Protein 8VD9 (pdb70)

Sequence (311 aa):
KAGILGVGRYIPEKVLTNHDLEKMVETSDEWIRTRTGIEERRIAADDVFSSHMAVAAAKNALEQAEVAAEDLDMILVATVTPDQSFPTVSCMIQEQLGAKKACAMDISAACAGFMYGVVTGKQFIESGTYKHVLVVGVEKLSSITDWEDRNTAVLFGDGAGAAVVGPVSDDRGILSFELGADGTGGQHLYLNEKRHTIMNGREVFKFAVRQMGESCVNVIEKAGLSKEDVDFLIPHQANIRIMEAARERLELPVEKMSKTVHKYGNTSAASIPISLVEELEAGKIKDGDVVVMVGFGGGLTWGAIAIRWGR

Foldseek 3Di:
DKAFLFKFKAFAPDKCFVVNLVVQEVDHQVVCCVWFVAGIAAAHDPPQFQLNGQLRGQVRRCVSNVHQLCQAAEEEEEEPGAPDPPPGSQVSSNVVRVNPNYDYDYDYPWLARQQVQQVVVVVCAVVVNGFKYKYKYWYNVVVLAPSHDPVPVSFEHGMMMMTIMGDDDPVFRWQFKDKDADLVCQVAWDQDPVSHIHHVVVVVLVVLLVVQQVRQVVRCVSSVHALVQAQAEQEQSGGVVSQVSNCVSSVHDPLRYQHDCHRHGGHRNRRRRVSVVVCVVVVSDDAQHWYKYKYFGHSTIIMMITTRDDD

Organism: Bacillus subtilis (strain 168) (NCBI:txid224308)

Structure (mmCIF, N/CA/C/O backbone):
data_8VD9
#
_entry.id   8VD9
#
_cell.length_a   61.030
_cell.length_b   61.030
_cell.length_c   156.410
_cell.angle_alpha   90.00
_cell.angle_beta   90.00
_cell.angle_gamma   90.00
#
_symmetry.space_group_name_H-M   'P 41 21 2'
#
loop_
_entity.id
_entity.type
_entity.pdbx_description
1 polymer 'Beta-ketoacyl-[acyl-carrier-protein] synthase III 1'
2 non-polymer '2-[N-CYCLOHEXYLAMINO]ETHANE SULFONIC ACID'
3 water water
#
loop_
_atom_site.group_PDB
_atom_site.id
_atom_site.type_symbol
_atom_site.label_atom_id
_atom_site.label_alt_id
_atom_site.label_comp_id
_atom_site.label_asym_id
_atom_site.label_entity_id
_atom_site.label_seq_id
_atom_site.pdbx_PDB_ins_code
_atom_site.Cartn_x
_atom_site.Cartn_y
_atom_site.Cartn_z
_atom_site.occupancy
_atom_site.B_iso_or_equiv
_atom_site.auth_seq_id
_atom_site.auth_comp_id
_atom_site.auth_asym_id
_atom_site.auth_atom_id
_atom_site.pdbx_PDB_model_num
ATOM 1 N N . LYS A 1 7 ? 38.307 44.163 69.242 1.00 37.96 4 LYS A N 1
ATOM 2 C CA . LYS A 1 7 ? 36.870 44.027 69.451 1.00 35.10 4 LYS A CA 1
ATOM 3 C C . LYS A 1 7 ? 36.284 42.846 68.685 1.00 33.76 4 LYS A C 1
ATOM 4 O O . LYS A 1 7 ? 36.635 42.595 67.531 1.00 33.35 4 LYS A O 1
ATOM 10 N N . ALA A 1 8 ? 35.378 42.126 69.338 1.00 32.21 5 ALA A N 1
ATOM 11 C CA . ALA A 1 8 ? 34.661 41.032 68.702 1.00 27.96 5 ALA A CA 1
ATOM 12 C C . ALA A 1 8 ? 33.429 41.569 67.986 1.00 26.70 5 ALA A C 1
ATOM 13 O O . ALA A 1 8 ? 32.704 42.412 68.520 1.00 27.18 5 ALA A O 1
ATOM 15 N N . GLY A 1 9 ? 33.209 41.086 66.767 1.00 25.36 6 GLY A N 1
ATOM 16 C CA . GLY A 1 9 ? 32.038 41.459 65.998 1.00 24.48 6 GLY A CA 1
ATOM 17 C C . GLY A 1 9 ? 31.473 40.262 65.267 1.00 26.86 6 GLY A C 1
ATOM 18 O O . GLY A 1 9 ? 31.959 39.143 65.445 1.00 25.93 6 GLY A O 1
ATOM 19 N N . ILE A 1 10 ? 30.452 40.472 64.445 1.00 24.03 7 ILE A N 1
ATOM 20 C CA . ILE A 1 10 ? 29.817 39.392 63.701 1.00 25.73 7 ILE A CA 1
ATOM 21 C C . ILE A 1 10 ? 30.346 39.414 62.276 1.00 25.74 7 ILE A C 1
ATOM 22 O O . ILE A 1 10 ? 30.237 40.428 61.574 1.00 27.17 7 ILE A O 1
ATOM 27 N N . LEU A 1 11 ? 30.924 38.292 61.856 1.00 24.80 8 LEU A N 1
ATOM 28 C CA . LEU A 1 11 ? 31.555 38.163 60.550 1.00 25.70 8 LEU A CA 1
ATOM 29 C C . LEU A 1 11 ? 30.586 37.689 59.478 1.00 28.26 8 LEU A C 1
ATOM 30 O O . LEU A 1 11 ? 30.779 37.994 58.295 1.00 26.62 8 LEU A O 1
ATOM 35 N N . GLY A 1 12 ? 29.565 36.938 59.866 1.00 25.72 9 GLY A N 1
ATOM 36 C CA . GLY A 1 12 ? 28.593 36.431 58.918 1.00 25.52 9 GLY A CA 1
ATOM 37 C C . GLY A 1 12 ? 27.504 35.694 59.667 1.00 28.79 9 GLY A C 1
ATOM 38 O O . GLY A 1 12 ? 27.705 35.215 60.788 1.00 22.86 9 GLY A O 1
ATOM 39 N N . VAL A 1 13 ? 26.334 35.624 59.029 1.00 28.48 10 VAL A N 1
ATOM 40 C CA . VAL A 1 13 ? 25.161 35.007 59.638 1.00 27.51 10 VAL A CA 1
ATOM 41 C C . VAL A 1 13 ? 24.468 34.120 58.614 1.00 28.00 10 VAL A C 1
ATOM 42 O O . VAL A 1 13 ? 24.522 34.367 57.405 1.00 29.22 10 VAL A O 1
ATOM 46 N N . GLY A 1 14 ? 23.804 33.079 59.116 1.00 25.23 11 GLY A N 1
ATOM 47 C CA . GLY A 1 14 ? 23.021 32.190 58.282 1.00 25.17 11 GLY A CA 1
ATOM 48 C C . GLY A 1 14 ? 21.878 31.613 59.088 1.00 28.74 11 GLY A C 1
ATOM 49 O O . GLY A 1 14 ? 21.800 31.785 60.307 1.00 24.14 11 GLY A O 1
ATOM 50 N N . ARG A 1 15 ? 20.977 30.925 58.392 1.00 25.11 12 ARG A N 1
ATOM 51 C CA . ARG A 1 15 ? 19.827 30.339 59.061 1.00 25.75 12 ARG A CA 1
ATOM 52 C C . ARG A 1 15 ? 19.380 29.095 58.314 1.00 29.54 12 ARG A C 1
ATOM 53 O O . ARG A 1 15 ? 19.771 28.851 57.170 1.00 25.92 12 ARG A O 1
ATOM 61 N N . TYR A 1 16 ? 18.550 28.301 58.987 1.00 25.18 13 TYR A N 1
ATOM 62 C CA . TYR A 1 16 ? 17.793 27.237 58.344 1.00 29.59 13 TYR A CA 1
ATOM 63 C C . TYR A 1 16 ? 16.333 27.412 58.727 1.00 31.32 13 TYR A C 1
ATOM 64 O O . TYR A 1 16 ? 15.996 27.417 59.914 1.00 27.18 13 TYR A O 1
ATOM 73 N N . ILE A 1 17 ? 15.476 27.555 57.729 1.00 28.77 14 ILE A N 1
ATOM 74 C CA . ILE A 1 17 ? 14.034 27.678 57.920 1.00 34.49 14 ILE A CA 1
ATOM 75 C C . ILE A 1 17 ? 13.388 26.413 57.390 1.00 36.79 14 ILE A C 1
ATOM 76 O O . ILE A 1 17 ? 13.542 26.098 56.199 1.00 36.18 14 ILE A O 1
ATOM 81 N N . PRO A 1 18 ? 12.678 25.637 58.213 1.00 35.98 15 PRO A N 1
ATOM 82 C CA . PRO A 1 18 ? 11.993 24.449 57.697 1.00 38.23 15 PRO A CA 1
ATOM 83 C C . PRO A 1 18 ? 10.982 24.828 56.624 1.00 41.22 15 PRO A C 1
ATOM 84 O O . PRO A 1 18 ? 10.404 25.917 56.638 1.00 40.73 15 PRO A O 1
ATOM 88 N N . GLU A 1 19 ? 10.781 23.913 55.675 1.00 45.12 16 GLU A N 1
ATOM 89 C CA . GLU A 1 19 ? 9.961 24.224 54.509 1.00 44.34 16 GLU A CA 1
ATOM 90 C C . GLU A 1 19 ? 8.470 24.121 54.805 1.00 41.83 16 GLU A C 1
ATOM 91 O O . GLU A 1 19 ? 7.675 24.855 54.207 1.00 45.03 16 GLU A O 1
ATOM 97 N N . LYS A 1 20 ? 8.109 23.204 55.709 1.00 40.85 17 LYS A N 1
ATOM 98 C CA . LYS A 1 20 ? 6.673 22.970 56.020 1.00 41.46 17 LYS A CA 1
ATOM 99 C C . LYS A 1 20 ? 6.073 24.206 56.687 1.00 42.68 17 LYS A C 1
ATOM 100 O O . LYS A 1 20 ? 6.601 24.630 57.732 1.00 41.56 17 LYS A O 1
ATOM 106 N N . VAL A 1 21 ? 5.013 24.754 56.095 1.00 40.75 18 VAL A N 1
ATOM 107 C CA . VAL A 1 21 ? 4.323 25.895 56.683 1.00 39.15 18 VAL A CA 1
ATOM 108 C C . VAL A 1 21 ? 3.101 25.395 57.441 1.00 44.65 18 VAL A C 1
ATOM 109 O O . VAL A 1 21 ? 2.305 24.611 56.911 1.00 43.43 18 VAL A O 1
ATOM 113 N N . LEU A 1 22 ? 2.953 25.847 58.682 1.00 39.53 19 LEU A N 1
ATOM 114 C CA . LEU A 1 22 ? 1.778 25.564 59.500 1.00 39.36 19 LEU A CA 1
ATOM 115 C C . LEU A 1 22 ? 1.004 26.868 59.651 1.00 40.19 19 LEU A C 1
ATOM 116 O O . LEU A 1 22 ? 1.428 27.766 60.385 1.00 35.13 19 LEU A O 1
ATOM 121 N N . THR A 1 23 ? -0.119 26.979 58.950 1.00 40.92 20 THR A N 1
ATOM 122 C CA . THR A 1 23 ? -0.912 28.197 58.989 1.00 38.26 20 THR A CA 1
ATOM 123 C C . THR A 1 23 ? -1.871 28.179 60.176 1.00 40.19 20 THR A C 1
ATOM 124 O O . THR A 1 23 ? -2.106 27.147 60.807 1.00 42.78 20 THR A O 1
ATOM 128 N N . ASN A 1 24 ? -2.431 29.355 60.480 1.00 37.75 21 ASN A N 1
ATOM 129 C CA . ASN A 1 24 ? -3.452 29.436 61.520 1.00 39.56 21 ASN A CA 1
ATOM 130 C C . ASN A 1 24 ? -4.677 28.607 61.165 1.00 47.69 21 ASN A C 1
ATOM 131 O O . ASN A 1 24 ? -5.388 28.135 62.060 1.00 48.11 21 ASN A O 1
ATOM 136 N N . HIS A 1 25 ? -4.942 28.419 59.872 1.00 47.16 22 HIS A N 1
ATOM 137 C CA . HIS A 1 25 ? -6.080 27.607 59.463 1.00 49.92 22 HIS A CA 1
ATOM 138 C C . HIS A 1 25 ? -5.772 26.120 59.560 1.00 50.70 22 HIS A C 1
ATOM 139 O O . HIS A 1 25 ? -6.692 25.313 59.728 1.00 53.02 22 HIS A O 1
ATOM 146 N N . ASP A 1 26 ? -4.494 25.741 59.459 1.00 44.51 23 ASP A N 1
ATOM 147 C CA . ASP A 1 26 ? -4.103 24.385 59.832 1.00 48.92 23 ASP A CA 1
ATOM 148 C C . ASP A 1 26 ? -4.289 24.167 61.329 1.00 50.35 23 ASP A C 1
ATOM 149 O O . ASP A 1 26 ? -4.716 23.089 61.761 1.00 53.94 23 ASP A O 1
ATOM 154 N N . LEU A 1 27 ? -3.973 25.186 62.135 1.00 49.09 24 LEU A N 1
ATOM 155 C CA . LEU A 1 27 ? -4.184 25.110 63.578 1.00 48.62 24 LEU A CA 1
ATOM 156 C C . LEU A 1 27 ? -5.663 25.019 63.932 1.00 49.71 24 LEU A C 1
ATOM 157 O O . LEU A 1 27 ? -6.016 24.430 64.961 1.00 44.48 24 LEU A O 1
ATOM 162 N N . GLU A 1 28 ? -6.538 25.603 63.108 1.00 52.32 25 GLU A N 1
ATOM 163 C CA . GLU A 1 28 ? -7.961 25.629 63.431 1.00 51.30 25 GLU A CA 1
ATOM 164 C C . GLU A 1 28 ? -8.566 24.230 63.428 1.00 50.22 25 GLU A C 1
ATOM 165 O O . GLU A 1 28 ? -9.550 23.981 64.134 1.00 48.25 25 GLU A O 1
ATOM 171 N N . LYS A 1 29 ? -7.999 23.311 62.645 1.00 51.40 26 LYS A N 1
ATOM 172 C CA . LYS A 1 29 ? -8.421 21.916 62.713 1.00 52.91 26 LYS A CA 1
ATOM 173 C C . LYS A 1 29 ? -7.973 21.264 64.014 1.00 56.77 26 LYS A C 1
ATOM 174 O O . LYS A 1 29 ? -8.687 20.424 64.574 1.00 58.32 26 LYS A O 1
ATOM 180 N N . MET A 1 30 ? -6.797 21.645 64.514 1.00 53.65 27 MET A N 1
ATOM 181 C CA . MET A 1 30 ? -6.148 20.854 65.553 1.00 48.67 27 MET A CA 1
ATOM 182 C C . MET A 1 30 ? -6.642 21.219 66.948 1.00 47.89 27 MET A C 1
ATOM 183 O O . MET A 1 30 ? -6.793 20.339 67.802 1.00 48.43 27 MET A O 1
ATOM 188 N N . VAL A 1 31 ? -6.891 22.503 67.207 1.00 44.14 28 VAL A N 1
ATOM 189 C CA . VAL A 1 31 ? -7.280 22.979 68.529 1.00 44.83 28 VAL A CA 1
ATOM 190 C C . VAL A 1 31 ? -8.422 23.977 68.384 1.00 47.64 28 VAL A C 1
ATOM 191 O O . VAL A 1 31 ? -8.773 24.403 67.282 1.00 49.83 28 VAL A O 1
ATOM 195 N N . GLU A 1 32 ? -9.002 24.351 69.525 1.00 43.13 29 GLU A N 1
ATOM 196 C CA . GLU A 1 32 ? -10.147 25.262 69.556 1.00 47.89 29 GLU A CA 1
ATOM 197 C C . GLU A 1 32 ? -9.624 26.701 69.562 1.00 44.71 29 GLU A C 1
ATOM 198 O O . GLU A 1 32 ? -9.603 27.408 70.571 1.00 44.14 29 GLU A O 1
ATOM 204 N N . THR A 1 33 ? -9.166 27.122 68.389 1.00 45.39 30 THR A N 1
ATOM 205 C CA . THR A 1 33 ? -8.596 28.445 68.197 1.00 44.81 30 THR A CA 1
ATOM 206 C C . THR A 1 33 ? -9.143 29.041 66.908 1.00 47.50 30 THR A C 1
ATOM 207 O O . THR A 1 33 ? -9.842 28.378 66.136 1.00 41.88 30 THR A O 1
ATOM 211 N N . SER A 1 34 ? -8.820 30.311 66.681 1.00 46.36 31 SER A N 1
ATOM 212 C CA . SER A 1 34 ? -9.271 31.017 65.493 1.00 47.37 31 SER A CA 1
ATOM 213 C C . SER A 1 34 ? -8.139 31.870 64.942 1.00 46.39 31 SER A C 1
ATOM 214 O O . SER A 1 34 ? -7.339 32.424 65.702 1.00 45.14 31 SER A O 1
ATOM 217 N N . ASP A 1 35 ? -8.076 31.951 63.609 1.00 46.94 32 ASP A N 1
ATOM 218 C CA . ASP A 1 35 ? -7.128 32.839 62.943 1.00 45.42 32 ASP A CA 1
ATOM 219 C C . ASP A 1 35 ? -7.184 34.250 63.511 1.00 44.73 32 ASP A C 1
ATOM 220 O O . ASP A 1 35 ? -6.148 34.902 63.684 1.00 45.81 32 ASP A O 1
ATOM 225 N N . GLU A 1 36 ? -8.388 34.736 63.815 1.00 50.21 33 GLU A N 1
ATOM 226 C CA . GLU A 1 36 ? -8.542 36.086 64.347 1.00 47.06 33 GLU A CA 1
ATOM 227 C C . GLU A 1 36 ? -7.867 36.226 65.706 1.00 46.64 33 GLU A C 1
ATOM 228 O O . GLU A 1 36 ? -7.147 37.200 65.958 1.00 44.05 33 GLU A O 1
ATOM 234 N N . TRP A 1 37 ? -8.092 35.258 66.595 1.00 42.90 34 TRP A N 1
ATOM 235 C CA . TRP A 1 37 ? -7.565 35.348 67.954 1.00 46.03 34 TRP A CA 1
ATOM 236 C C . TRP A 1 37 ? -6.042 35.306 67.957 1.00 37.15 34 TRP A C 1
ATOM 237 O O . TRP A 1 37 ? -5.389 36.097 68.647 1.00 39.58 34 TRP A O 1
ATOM 248 N N . ILE A 1 38 ? -5.459 34.384 67.186 1.00 36.63 35 ILE A N 1
ATOM 249 C CA . ILE A 1 38 ? -4.004 34.258 67.140 1.00 37.81 35 ILE A CA 1
ATOM 250 C C . ILE A 1 38 ? -3.375 35.548 66.630 1.00 40.30 35 ILE A C 1
ATOM 251 O O . ILE A 1 38 ? -2.461 36.101 67.254 1.00 37.55 35 ILE A O 1
ATOM 256 N N . ARG A 1 39 ? -3.860 36.049 65.491 1.00 37.95 36 ARG A N 1
ATOM 257 C CA . ARG A 1 39 ? -3.280 37.257 64.910 1.00 38.47 36 ARG A CA 1
ATOM 258 C C . ARG A 1 39 ? -3.430 38.453 65.841 1.00 37.88 36 ARG A C 1
ATOM 259 O O . ARG A 1 39 ? -2.493 39.243 66.004 1.00 40.43 36 ARG A O 1
ATOM 267 N N . THR A 1 40 ? -4.594 38.594 66.476 1.00 39.02 37 THR A N 1
ATOM 268 C CA . THR A 1 40 ? -4.844 39.774 67.298 1.00 38.91 37 THR A CA 1
ATOM 269 C C . THR A 1 40 ? -3.964 39.785 68.546 1.00 40.33 37 THR A C 1
ATOM 270 O O . THR A 1 40 ? -3.483 40.846 68.964 1.00 39.36 37 THR A O 1
ATOM 274 N N . ARG A 1 41 ? -3.718 38.620 69.142 1.00 41.54 38 ARG A N 1
ATOM 275 C CA . ARG A 1 41 ? -2.999 38.565 70.411 1.00 41.99 38 ARG A CA 1
ATOM 276 C C . ARG A 1 41 ? -1.505 38.308 70.271 1.00 37.43 38 ARG A C 1
ATOM 277 O O . ARG A 1 41 ? -0.740 38.714 71.149 1.00 42.25 38 ARG A O 1
ATOM 285 N N . THR A 1 42 ? -1.065 37.631 69.210 1.00 35.65 39 THR A N 1
ATOM 286 C CA . THR A 1 42 ? 0.351 37.351 69.024 1.00 37.22 39 THR A CA 1
ATOM 287 C C . THR A 1 42 ? 0.934 37.911 67.737 1.00 36.06 39 THR A C 1
ATOM 288 O O . THR A 1 42 ? 2.154 38.094 67.667 1.00 35.23 39 THR A O 1
ATOM 292 N N . GLY A 1 43 ? 0.114 38.186 66.729 1.00 35.46 40 GLY A N 1
ATOM 293 C CA . GLY A 1 43 ? 0.622 38.617 65.448 1.00 33.70 40 GLY A CA 1
ATOM 294 C C . GLY A 1 43 ? 1.116 37.503 64.556 1.00 33.14 40 GLY A C 1
ATOM 295 O O . GLY A 1 43 ? 1.573 37.784 63.441 1.00 33.72 40 GLY A O 1
ATOM 296 N N . ILE A 1 44 ? 1.032 36.251 64.999 1.00 30.77 41 ILE A N 1
ATOM 297 C CA . ILE A 1 44 ? 1.497 35.126 64.197 1.00 30.01 41 ILE A CA 1
ATOM 298 C C . ILE A 1 44 ? 0.452 34.789 63.145 1.00 32.89 41 ILE A C 1
ATOM 299 O O . ILE A 1 44 ? -0.746 34.707 63.443 1.00 36.94 41 ILE A O 1
ATOM 304 N N . GLU A 1 45 ? 0.905 34.606 61.909 1.00 30.86 42 GLU A N 1
ATOM 305 C CA . GLU A 1 45 ? 0.082 34.098 60.820 1.00 35.23 42 GLU A CA 1
ATOM 306 C C . GLU A 1 45 ? 0.494 32.705 60.381 1.00 35.74 42 GLU A C 1
ATOM 307 O O . GLU A 1 45 ? -0.368 31.858 60.129 1.00 36.51 42 GLU A O 1
ATOM 313 N N . GLU A 1 46 ? 1.799 32.456 60.279 1.00 33.27 43 GLU A N 1
ATOM 314 C CA . GLU A 1 46 ? 2.334 31.139 59.973 1.00 33.98 43 GLU A CA 1
ATOM 315 C C . GLU A 1 46 ? 3.545 30.874 60.855 1.00 34.08 43 GLU A C 1
ATOM 316 O O . GLU A 1 46 ? 4.114 31.784 61.461 1.00 32.10 43 GLU A O 1
ATOM 322 N N . ARG A 1 47 ? 3.934 29.604 60.908 1.00 33.26 44 ARG A N 1
ATOM 323 C CA . ARG A 1 47 ? 5.188 29.200 61.520 1.00 32.14 44 ARG A CA 1
ATOM 324 C C . ARG A 1 47 ? 5.657 27.949 60.796 1.00 33.99 44 ARG A C 1
ATOM 325 O O . ARG A 1 47 ? 4.868 27.249 60.158 1.00 35.16 44 ARG A O 1
ATOM 333 N N . ARG A 1 48 ? 6.954 27.687 60.878 1.00 30.49 45 ARG A N 1
ATOM 334 C CA . ARG A 1 48 ? 7.552 26.550 60.198 1.00 33.67 45 ARG A CA 1
ATOM 335 C C . ARG A 1 48 ? 7.743 25.389 61.167 1.00 36.79 45 ARG A C 1
ATOM 336 O O . ARG A 1 48 ? 8.025 25.583 62.353 1.00 29.98 45 ARG A O 1
ATOM 344 N N . ILE A 1 49 ? 7.591 24.174 60.643 1.00 35.63 46 ILE A N 1
ATOM 345 C CA . ILE A 1 49 ? 7.697 22.952 61.431 1.00 31.84 46 ILE A CA 1
ATOM 346 C C . ILE A 1 49 ? 8.677 22.013 60.745 1.00 35.36 46 ILE A C 1
ATOM 347 O O . ILE A 1 49 ? 8.498 21.669 59.571 1.00 38.81 46 ILE A O 1
ATOM 352 N N . ALA A 1 50 ? 9.705 21.595 61.478 1.00 32.21 47 ALA A N 1
ATOM 353 C CA . ALA A 1 50 ? 10.686 20.666 60.939 1.00 33.32 47 ALA A CA 1
ATOM 354 C C . ALA A 1 50 ? 10.066 19.289 60.726 1.00 34.05 47 ALA A C 1
ATOM 355 O O . ALA A 1 50 ? 9.158 18.872 61.450 1.00 32.83 47 ALA A O 1
ATOM 357 N N . ALA A 1 51 ? 10.575 18.580 59.721 1.00 35.01 48 ALA A N 1
ATOM 358 C CA . ALA A 1 51 ? 10.099 17.237 59.435 1.00 41.86 48 ALA A CA 1
ATOM 359 C C . ALA A 1 51 ? 10.420 16.300 60.599 1.00 41.44 48 ALA A C 1
ATOM 360 O O . ALA A 1 51 ? 11.201 16.618 61.499 1.00 37.20 48 ALA A O 1
ATOM 362 N N . ASP A 1 52 ? 9.803 15.117 60.568 1.00 44.87 49 ASP A N 1
ATOM 363 C CA . ASP A 1 52 ? 9.984 14.160 61.654 1.00 44.24 49 ASP A CA 1
ATOM 364 C C . ASP A 1 52 ? 11.388 13.570 61.684 1.00 38.41 49 ASP A C 1
ATOM 365 O O . ASP A 1 52 ? 11.794 13.025 62.715 1.00 42.64 49 ASP A O 1
ATOM 370 N N . ASP A 1 53 ? 12.137 13.664 60.585 1.00 39.05 50 ASP A N 1
ATOM 371 C CA . ASP A 1 53 ? 13.517 13.199 60.537 1.00 38.36 50 ASP A CA 1
ATOM 372 C C . ASP A 1 53 ? 14.516 14.347 60.575 1.00 37.96 50 ASP A C 1
ATOM 373 O O . ASP A 1 53 ? 15.717 14.119 60.399 1.00 36.50 50 ASP A O 1
ATOM 378 N N . VAL A 1 54 ? 14.051 15.573 60.800 1.00 39.00 51 VAL A N 1
ATOM 379 C CA . VAL A 1 54 ? 14.911 16.747 60.892 1.00 34.34 51 VAL A CA 1
ATOM 380 C C . VAL A 1 54 ? 14.950 17.183 62.351 1.00 33.20 51 VAL A C 1
ATOM 381 O O . VAL A 1 54 ? 13.913 17.529 62.931 1.00 31.85 51 VAL A O 1
ATOM 385 N N . PHE A 1 55 ? 16.137 17.162 62.942 1.00 31.19 52 PHE A N 1
ATOM 386 C CA . PHE A 1 55 ? 16.332 17.505 64.341 1.00 31.59 52 PHE A CA 1
ATOM 387 C C . PHE A 1 55 ? 17.155 18.784 64.449 1.00 28.97 52 PHE A C 1
ATOM 388 O O . PHE A 1 55 ? 17.538 19.396 63.449 1.00 25.19 52 PHE A O 1
ATOM 396 N N . SER A 1 56 ? 17.425 19.188 65.692 1.00 29.43 53 SER A N 1
ATOM 397 C CA . SER A 1 56 ? 18.155 20.431 65.917 1.00 27.22 53 SER A CA 1
ATOM 398 C C . SER A 1 56 ? 19.526 20.396 65.251 1.00 23.59 53 SER A C 1
ATOM 399 O O . SER A 1 56 ? 20.001 21.416 64.738 1.00 25.16 53 SER A O 1
ATOM 402 N N . SER A 1 57 ? 20.168 19.224 65.235 1.00 25.26 54 SER A N 1
ATOM 403 C CA . SER A 1 57 ? 21.487 19.109 64.618 1.00 25.20 54 SER A CA 1
ATOM 404 C C . SER A 1 57 ? 21.426 19.374 63.118 1.00 25.89 54 SER A C 1
ATOM 405 O O . SER A 1 57 ? 22.296 20.060 62.566 1.00 27.99 54 SER A O 1
ATOM 408 N N . HIS A 1 58 ? 20.418 18.822 62.436 1.00 27.63 55 HIS A N 1
ATOM 409 C CA . HIS A 1 58 ? 20.274 19.056 61.001 1.00 29.80 55 HIS A CA 1
ATOM 410 C C . HIS A 1 58 ? 20.069 20.534 60.707 1.00 27.44 55 HIS A C 1
ATOM 411 O O . HIS A 1 58 ? 20.672 21.089 59.781 1.00 28.83 55 HIS A O 1
ATOM 418 N N . MET A 1 59 ? 19.205 21.189 61.480 1.00 26.30 56 MET A N 1
ATOM 419 C CA . MET A 1 59 ? 18.964 22.605 61.241 1.00 25.32 56 MET A CA 1
ATOM 420 C C . MET A 1 59 ? 20.201 23.429 61.575 1.00 26.16 56 MET A C 1
ATOM 421 O O . MET A 1 59 ? 20.504 24.413 60.889 1.00 23.56 56 MET A O 1
ATOM 426 N N . ALA A 1 60 ? 20.944 23.019 62.608 1.00 26.36 57 ALA A N 1
ATOM 427 C CA . ALA A 1 60 ? 22.101 23.791 63.046 1.00 24.89 57 ALA A CA 1
ATOM 428 C C . ALA A 1 60 ? 23.245 23.709 62.042 1.00 25.87 57 ALA A C 1
ATOM 429 O O . ALA A 1 60 ? 23.905 24.720 61.774 1.00 25.08 57 ALA A O 1
ATOM 431 N N . VAL A 1 61 ? 23.505 22.522 61.481 1.00 25.97 58 VAL A N 1
ATOM 432 C CA . VAL A 1 61 ? 24.551 22.429 60.465 1.00 26.19 58 VAL A CA 1
ATOM 433 C C . VAL A 1 61 ? 24.216 23.323 59.277 1.00 24.14 58 VAL A C 1
ATOM 434 O O . VAL A 1 61 ? 25.095 23.997 58.730 1.00 27.15 58 VAL A O 1
ATOM 438 N N . ALA A 1 62 ? 22.943 23.354 58.867 1.00 27.48 59 ALA A N 1
ATOM 439 C CA . ALA A 1 62 ? 22.549 24.148 57.706 1.00 28.90 59 ALA A CA 1
ATOM 440 C C . ALA A 1 62 ? 22.755 25.636 57.963 1.00 30.43 59 ALA A C 1
ATOM 441 O O . ALA A 1 62 ? 23.345 26.348 57.138 1.00 25.83 59 ALA A O 1
ATOM 443 N N . ALA A 1 63 ? 22.269 26.125 59.107 1.00 26.48 60 ALA A N 1
ATOM 444 C CA . ALA A 1 63 ? 22.513 27.514 59.479 1.00 27.51 60 ALA A CA 1
ATOM 445 C C . ALA A 1 63 ? 24.005 27.803 59.595 1.00 25.67 60 ALA A C 1
ATOM 446 O O . ALA A 1 63 ? 24.476 28.856 59.149 1.00 25.23 60 ALA A O 1
ATOM 448 N N . ALA A 1 64 ? 24.766 26.876 60.184 1.00 25.77 61 ALA A N 1
ATOM 449 C CA . ALA A 1 64 ? 26.196 27.101 60.374 1.00 27.33 61 ALA A CA 1
ATOM 450 C C . ALA A 1 64 ? 26.923 27.197 59.038 1.00 27.69 61 ALA A C 1
ATOM 451 O O . ALA A 1 64 ? 27.775 28.071 58.844 1.00 25.99 61 ALA A O 1
ATOM 453 N N . LYS A 1 65 ? 26.599 26.300 58.102 1.00 28.36 62 LYS A N 1
ATOM 454 C CA . LYS A 1 65 ? 27.233 26.335 56.787 1.00 28.79 62 LYS A CA 1
ATOM 455 C C . LYS A 1 65 ? 26.986 27.669 56.094 1.00 28.91 62 LYS A C 1
ATOM 456 O O . LYS A 1 65 ? 27.902 28.254 55.504 1.00 29.87 62 LYS A O 1
ATOM 462 N N . ASN A 1 66 ? 25.750 28.170 56.164 1.00 25.47 63 ASN A N 1
ATOM 463 C CA . ASN A 1 66 ? 25.434 29.443 55.522 1.00 27.26 63 ASN A CA 1
ATOM 464 C C . ASN A 1 66 ? 26.177 30.593 56.189 1.00 29.11 63 ASN A C 1
ATOM 465 O O . ASN A 1 66 ? 26.652 31.513 55.511 1.00 29.40 63 ASN A O 1
ATOM 470 N N . ALA A 1 67 ? 26.290 30.560 57.520 1.00 26.23 64 ALA A N 1
ATOM 471 C CA . ALA A 1 67 ? 27.007 31.616 58.225 1.00 25.22 64 ALA A CA 1
ATOM 472 C C . ALA A 1 67 ? 28.495 31.583 57.901 1.00 25.99 64 ALA A C 1
ATOM 473 O O . ALA A 1 67 ? 29.114 32.633 57.695 1.00 26.80 64 ALA A O 1
ATOM 475 N N . LEU A 1 68 ? 29.085 30.386 57.857 1.00 26.08 65 LEU A N 1
ATOM 476 C CA . LEU A 1 68 ? 30.499 30.269 57.514 1.00 25.86 65 LEU A CA 1
ATOM 477 C C . LEU A 1 68 ? 30.764 30.757 56.095 1.00 28.46 65 LEU A C 1
ATOM 478 O O . LEU A 1 68 ? 31.760 31.446 55.842 1.00 27.38 65 LEU A O 1
ATOM 483 N N . GLU A 1 69 ? 29.879 30.411 55.158 1.00 29.59 66 GLU A N 1
ATOM 484 C CA . GLU A 1 69 ? 30.035 30.871 53.782 1.00 32.55 66 GLU A CA 1
ATOM 485 C C . GLU A 1 69 ? 29.937 32.388 53.694 1.00 32.93 66 GLU A C 1
ATOM 486 O O . GLU A 1 69 ? 30.741 33.030 53.010 1.00 33.34 66 GLU A O 1
ATOM 492 N N . GLN A 1 70 ? 28.960 32.980 54.385 1.00 31.22 67 GLN A N 1
ATOM 493 C CA . GLN A 1 70 ? 28.831 34.434 54.371 1.00 33.42 67 GLN A CA 1
ATOM 494 C C . GLN A 1 70 ? 30.017 35.111 55.046 1.00 34.03 67 GLN A C 1
ATOM 495 O O . GLN A 1 70 ? 30.393 36.227 54.666 1.00 32.51 67 GLN A O 1
ATOM 501 N N . ALA A 1 71 ? 30.623 34.457 56.036 1.00 28.40 68 ALA A N 1
ATOM 502 C CA . ALA A 1 71 ? 31.744 35.043 56.758 1.00 27.15 68 ALA A CA 1
ATOM 503 C C . ALA A 1 71 ? 33.082 34.841 56.056 1.00 26.79 68 ALA A C 1
ATOM 504 O O . ALA A 1 71 ? 34.069 35.466 56.460 1.00 27.80 68 ALA A O 1
ATOM 506 N N . GLU A 1 72 ? 33.133 34.012 55.014 1.00 28.64 69 GLU A N 1
ATOM 507 C CA . GLU A 1 72 ? 34.391 33.572 54.413 1.00 30.11 69 GLU A CA 1
ATOM 508 C C . GLU A 1 72 ? 35.306 32.965 55.474 1.00 34.82 69 GLU A C 1
ATOM 509 O O . GLU A 1 72 ? 36.499 33.266 55.557 1.00 33.51 69 GLU A O 1
ATOM 515 N N . VAL A 1 73 ? 34.725 32.103 56.303 1.00 28.91 70 VAL A N 1
ATOM 516 C CA . VAL A 1 73 ? 35.455 31.380 57.337 1.00 30.03 70 VAL A CA 1
ATOM 517 C C . VAL A 1 73 ? 35.311 29.890 57.067 1.00 29.88 70 VAL A C 1
ATOM 518 O O . VAL A 1 73 ? 34.197 29.401 56.840 1.00 30.84 70 VAL A O 1
ATOM 522 N N . ALA A 1 74 ? 36.433 29.176 57.082 1.00 31.32 71 ALA A N 1
ATOM 523 C CA . ALA A 1 74 ? 36.408 27.730 56.930 1.00 34.11 71 ALA A CA 1
ATOM 524 C C . ALA A 1 74 ? 36.122 27.072 58.272 1.00 34.06 71 ALA A C 1
ATOM 525 O O . ALA A 1 74 ? 36.563 27.552 59.321 1.00 31.85 71 ALA A O 1
ATOM 527 N N . ALA A 1 75 ? 35.368 25.969 58.236 1.00 33.61 72 ALA A N 1
ATOM 528 C CA . ALA A 1 75 ? 35.023 25.268 59.470 1.00 33.12 72 ALA A CA 1
ATOM 529 C C . ALA A 1 75 ? 36.269 24.795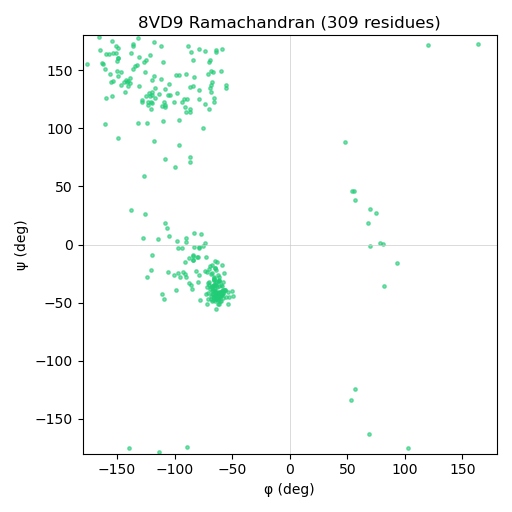 60.208 1.00 32.11 72 ALA A C 1
ATOM 530 O O . ALA A 1 75 ? 36.307 24.800 61.444 1.00 31.59 72 ALA A O 1
ATOM 532 N N . GLU A 1 76 ? 37.304 24.395 59.465 1.00 37.13 73 GLU A N 1
ATOM 533 C CA . GLU A 1 76 ? 38.550 23.951 60.081 1.00 33.46 73 GLU A CA 1
ATOM 534 C C . GLU A 1 76 ? 39.241 25.055 60.869 1.00 34.01 73 GLU A C 1
ATOM 535 O O . GLU A 1 76 ? 40.140 24.762 61.664 1.00 33.31 73 GLU A O 1
ATOM 541 N N . ASP A 1 77 ? 38.842 26.311 60.678 1.00 33.13 74 ASP A N 1
ATOM 542 C CA . ASP A 1 77 ? 39.461 27.432 61.370 1.00 35.84 74 ASP A CA 1
ATOM 543 C C . ASP A 1 77 ? 38.696 27.862 62.618 1.00 29.95 74 ASP A C 1
ATOM 544 O O . ASP A 1 77 ? 39.148 28.773 63.319 1.00 29.56 74 ASP A O 1
ATOM 549 N N . LEU A 1 78 ? 37.555 27.240 62.907 1.00 29.21 75 LEU A N 1
ATOM 550 C CA . LEU A 1 78 ? 36.800 27.573 64.108 1.00 27.02 75 LEU A CA 1
ATOM 551 C C . LEU A 1 78 ? 37.543 27.116 65.356 1.00 28.12 75 LEU A C 1
ATOM 552 O O . LEU A 1 78 ? 38.047 25.991 65.418 1.00 28.56 75 LEU A O 1
ATOM 557 N N . ASP A 1 79 ? 37.607 27.995 66.352 1.00 25.30 76 ASP A N 1
ATOM 558 C CA . ASP A 1 79 ? 38.170 27.645 67.647 1.00 23.45 76 ASP A CA 1
ATOM 559 C C . ASP A 1 79 ? 37.126 27.126 68.624 1.00 24.39 76 ASP A C 1
ATOM 560 O O . ASP A 1 79 ? 37.476 26.383 69.548 1.00 26.02 76 ASP A O 1
ATOM 565 N N . MET A 1 80 ? 35.861 27.504 68.449 1.00 23.00 77 MET A N 1
ATOM 566 C CA . MET A 1 80 ? 34.823 27.182 69.416 1.00 21.23 77 MET A CA 1
ATOM 567 C C . MET A 1 80 ? 33.471 27.124 68.726 1.00 21.48 77 MET A C 1
ATOM 568 O O . MET A 1 80 ? 33.174 27.941 67.849 1.00 23.30 77 MET A O 1
ATOM 573 N N . ILE A 1 81 ? 32.652 26.165 69.139 1.00 20.35 78 ILE A N 1
ATOM 574 C CA . ILE A 1 81 ? 31.278 26.043 68.670 1.00 17.28 78 ILE A CA 1
ATOM 575 C C . ILE A 1 81 ? 30.369 26.086 69.889 1.00 20.11 78 ILE A C 1
ATOM 576 O O . ILE A 1 81 ? 30.486 25.243 70.786 1.00 20.54 78 ILE A O 1
ATOM 581 N N . LEU A 1 82 ? 29.475 27.073 69.924 1.00 22.01 79 LEU A N 1
ATOM 582 C CA . LEU A 1 82 ? 28.475 27.209 70.977 1.00 19.85 79 LEU A CA 1
ATOM 583 C C . LEU A 1 82 ? 27.094 27.072 70.357 1.00 18.84 79 LEU A C 1
ATOM 584 O O . LEU A 1 82 ? 26.761 27.797 69.415 1.00 20.88 79 LEU A O 1
ATOM 589 N N . VAL A 1 83 ? 26.286 26.158 70.886 1.00 18.98 80 VAL A N 1
ATOM 590 C CA . VAL A 1 83 ? 24.927 25.956 70.397 1.00 19.54 80 VAL A CA 1
ATOM 591 C C . VAL A 1 83 ? 23.961 26.203 71.545 1.00 22.68 80 VAL A C 1
ATOM 592 O O . VAL A 1 83 ? 23.983 25.483 72.552 1.00 19.94 80 VAL A O 1
ATOM 596 N N . ALA A 1 84 ? 23.118 27.220 71.392 1.00 21.83 81 ALA A N 1
ATOM 597 C CA . ALA A 1 84 ? 22.071 27.521 72.358 1.00 23.26 81 ALA A CA 1
ATOM 598 C C . ALA A 1 84 ? 20.817 26.758 71.953 1.00 27.57 81 ALA A C 1
ATOM 599 O O . ALA A 1 84 ? 20.232 27.026 70.897 1.00 22.48 81 ALA A O 1
ATOM 601 N N . THR A 1 85 ? 20.409 25.804 72.786 1.00 22.71 82 THR A N 1
ATOM 602 C CA . THR A 1 85 ? 19.226 25.006 72.503 1.00 25.54 82 THR A CA 1
ATOM 603 C C . THR A 1 85 ? 18.744 24.369 73.795 1.00 27.07 82 THR A C 1
ATOM 604 O O . THR A 1 85 ? 19.526 24.125 74.719 1.00 28.97 82 THR A O 1
ATOM 608 N N . VAL A 1 86 ? 17.435 24.132 73.855 1.00 27.07 83 VAL A N 1
ATOM 609 C CA . VAL A 1 86 ? 16.839 23.264 74.858 1.00 28.29 83 VAL A CA 1
ATOM 610 C C . VAL A 1 86 ? 16.226 22.019 74.243 1.00 28.73 83 VAL A C 1
ATOM 611 O O . VAL A 1 86 ? 15.610 21.225 74.960 1.00 30.83 83 VAL A O 1
ATOM 615 N N . THR A 1 87 ? 16.385 21.821 72.936 1.00 24.59 84 THR A N 1
ATOM 616 C CA . THR A 1 87 ? 15.866 20.647 72.238 1.00 27.80 84 THR A CA 1
ATOM 617 C C . THR A 1 87 ? 16.966 19.950 71.438 1.00 26.69 84 THR A C 1
ATOM 618 O O . THR A 1 87 ? 16.847 19.796 70.218 1.00 27.17 84 THR A O 1
ATOM 622 N N . PRO A 1 88 ? 18.037 19.497 72.088 1.00 26.55 85 PRO A N 1
ATOM 623 C CA . PRO A 1 88 ? 19.061 18.751 71.351 1.00 26.16 85 PRO A CA 1
ATOM 624 C C . PRO A 1 88 ? 18.527 17.390 70.937 1.00 29.91 85 PRO A C 1
ATOM 625 O O . PRO A 1 88 ? 17.583 16.865 71.532 1.00 29.45 85 PRO A O 1
ATOM 629 N N . ASP A 1 89 ? 19.138 16.828 69.885 1.00 27.27 86 ASP A N 1
ATOM 630 C CA . ASP A 1 89 ? 18.778 15.478 69.454 1.00 28.50 86 ASP A CA 1
ATOM 631 C C . ASP A 1 89 ? 18.773 14.519 70.635 1.00 30.94 86 ASP A C 1
ATOM 632 O O . ASP A 1 89 ? 17.858 13.702 70.788 1.00 27.92 86 ASP A O 1
ATOM 637 N N . GLN A 1 90 ? 19.795 14.610 71.477 1.00 29.87 87 GLN A N 1
ATOM 638 C CA . GLN A 1 90 ? 19.844 13.932 72.763 1.00 31.28 87 GLN A CA 1
ATOM 639 C C . GLN A 1 90 ? 20.761 14.750 73.662 1.00 29.31 87 GLN A C 1
ATOM 640 O O . GLN A 1 90 ? 21.496 15.623 73.195 1.00 26.93 87 GLN A O 1
ATOM 646 N N . SER A 1 91 ? 20.694 14.474 74.968 1.00 30.29 88 SER A N 1
ATOM 647 C CA . SER A 1 91 ? 21.431 15.291 75.930 1.00 31.41 88 SER A CA 1
ATOM 648 C C . SER A 1 91 ? 22.931 15.256 75.660 1.00 29.02 88 SER A C 1
ATOM 649 O O . SER A 1 91 ? 23.604 16.293 75.708 1.00 30.69 88 SER A O 1
ATOM 652 N N . PHE A 1 92 ? 23.476 14.074 75.382 1.00 28.32 89 PHE A N 1
ATOM 653 C CA . PHE A 1 92 ? 24.837 13.941 74.895 1.00 27.05 89 PHE A CA 1
ATOM 654 C C . PHE A 1 92 ? 24.845 12.788 73.902 1.00 31.67 89 PHE A C 1
ATOM 655 O O . PHE A 1 92 ? 24.174 11.772 74.135 1.00 30.90 89 PHE A O 1
ATOM 663 N N . PRO A 1 93 ? 25.576 12.912 72.781 1.00 29.60 90 PRO A N 1
ATOM 664 C CA . PRO A 1 93 ? 26.417 14.047 72.381 1.00 29.35 90 PRO A CA 1
ATOM 665 C C . PRO A 1 93 ? 25.602 15.294 72.092 1.00 25.31 90 PRO A C 1
ATOM 666 O O . PRO A 1 93 ? 24.462 15.193 71.644 1.00 27.64 90 PRO A O 1
ATOM 670 N N . THR A 1 94 ? 26.188 16.454 72.358 1.00 26.63 91 THR A N 1
ATOM 671 C CA . THR A 1 94 ? 25.485 17.710 72.188 1.00 23.76 91 THR A CA 1
ATOM 672 C C . THR A 1 94 ? 25.338 18.043 70.706 1.00 23.34 91 THR A C 1
ATOM 673 O O . THR A 1 94 ? 25.985 17.450 69.836 1.00 24.49 91 THR A O 1
ATOM 677 N N . VAL A 1 95 ? 24.469 19.016 70.421 1.00 21.97 92 VAL A N 1
ATOM 678 C CA . VAL A 1 95 ? 24.364 19.522 69.056 1.00 25.66 92 VAL A CA 1
ATOM 679 C C . VAL A 1 95 ? 25.692 20.122 68.617 1.00 23.66 92 VAL A C 1
ATOM 680 O O . VAL A 1 95 ? 26.137 19.912 67.482 1.00 25.38 92 VAL A O 1
ATOM 684 N N . SER A 1 96 ? 26.358 20.857 69.516 1.00 22.33 93 SER A N 1
ATOM 685 C CA . SER A 1 96 ? 27.646 21.452 69.172 1.00 23.20 93 SER A CA 1
ATOM 686 C C . SER A 1 96 ? 28.670 20.385 68.805 1.00 25.97 93 SER A C 1
ATOM 687 O O . SER A 1 96 ? 29.436 20.553 67.848 1.00 25.04 93 SER A O 1
ATOM 690 N N . CYS A 1 97 ? 28.703 19.280 69.554 1.00 23.17 94 CYS A N 1
ATOM 691 C CA . CYS A 1 97 ? 29.588 18.177 69.192 1.00 23.93 94 CYS A CA 1
ATOM 692 C C . CYS A 1 97 ? 29.178 17.560 67.863 1.00 24.08 94 CYS A C 1
ATOM 693 O O . CYS A 1 97 ? 30.034 17.224 67.036 1.00 27.33 94 CYS A O 1
ATOM 696 N N . MET A 1 98 ? 27.873 17.403 67.644 1.00 25.32 95 MET A N 1
ATOM 697 C CA . MET A 1 98 ? 27.399 16.785 66.412 1.00 28.49 95 MET A CA 1
ATOM 698 C C . MET A 1 98 ? 27.763 17.630 65.198 1.00 30.94 95 MET A C 1
ATOM 699 O O . MET A 1 98 ? 28.178 17.098 64.161 1.00 31.85 95 MET A O 1
ATOM 704 N N . ILE A 1 99 ? 27.622 18.952 65.304 1.00 23.53 96 ILE A N 1
ATOM 705 C CA . ILE A 1 99 ? 27.913 19.773 64.139 1.00 28.56 96 ILE A CA 1
ATOM 706 C C . ILE A 1 99 ? 29.408 20.021 64.013 1.00 28.19 96 ILE A C 1
ATOM 707 O O . ILE A 1 99 ? 29.889 20.292 62.908 1.00 28.30 96 ILE A O 1
ATOM 712 N N . GLN A 1 100 ? 30.160 19.909 65.111 1.00 27.71 97 GLN A N 1
ATOM 713 C CA . GLN A 1 100 ? 31.616 19.917 65.014 1.00 27.68 97 GLN A CA 1
ATOM 714 C C . GLN A 1 100 ? 32.109 18.779 64.135 1.00 27.77 97 GLN A C 1
ATOM 715 O O . GLN A 1 100 ? 33.051 18.948 63.351 1.00 32.31 97 GLN A O 1
ATOM 721 N N . GLU A 1 101 ? 31.485 17.608 64.257 1.00 26.19 98 GLU A N 1
ATOM 722 C CA . GLU A 1 101 ? 31.849 16.471 63.421 1.00 32.26 98 GLU A CA 1
ATOM 723 C C . GLU A 1 101 ? 31.396 16.679 61.981 1.00 32.81 98 GLU A C 1
ATOM 724 O O . GLU A 1 101 ? 32.189 16.533 61.042 1.00 34.22 98 GLU A O 1
ATOM 730 N N . GLN A 1 102 ? 30.121 17.029 61.787 1.00 34.60 99 GLN A N 1
ATOM 731 C CA . GLN A 1 102 ? 29.581 17.142 60.436 1.00 30.67 99 GLN A CA 1
ATOM 732 C C . GLN A 1 102 ? 30.229 18.276 59.653 1.00 33.48 99 GLN A C 1
ATOM 733 O O . GLN A 1 102 ? 30.332 18.195 58.424 1.00 33.38 99 GLN A O 1
ATOM 739 N N . LEU A 1 103 ? 30.663 19.338 60.331 1.00 31.46 100 LEU A N 1
ATOM 740 C CA . LEU A 1 103 ? 31.270 20.472 59.646 1.00 34.90 100 LEU A CA 1
ATOM 741 C C . LEU A 1 103 ? 32.754 20.278 59.375 1.00 35.62 100 LEU A C 1
ATOM 742 O O . LEU A 1 103 ? 33.329 21.038 58.587 1.00 33.06 100 LEU A O 1
ATOM 747 N N . GLY A 1 104 ? 33.385 19.286 59.996 1.00 31.95 101 GLY A N 1
ATOM 748 C CA . GLY A 1 104 ? 34.824 19.158 59.888 1.00 31.64 101 GLY A CA 1
ATOM 749 C C . GLY A 1 104 ? 35.575 20.177 60.713 1.00 35.15 101 GLY A C 1
ATOM 750 O O . GLY A 1 104 ? 36.725 20.498 60.398 1.00 30.70 101 GLY A O 1
ATOM 751 N N . ALA A 1 105 ? 34.990 20.675 61.808 1.00 28.80 102 ALA A N 1
ATOM 752 C CA . ALA A 1 105 ? 35.656 21.687 62.666 1.00 31.47 102 ALA A CA 1
ATOM 753 C C . ALA A 1 105 ? 36.548 20.997 63.707 1.00 35.72 102 ALA A C 1
ATOM 754 O O . ALA A 1 105 ? 36.258 21.131 64.891 1.00 30.66 102 ALA A O 1
ATOM 756 N N . LYS A 1 106 ? 37.660 20.406 63.283 1.00 38.25 103 LYS A N 1
ATOM 757 C CA . LYS A 1 106 ? 38.529 19.559 64.153 1.00 39.56 103 LYS A CA 1
ATOM 758 C C . LYS A 1 106 ? 39.144 20.232 65.381 1.00 40.95 103 LYS A C 1
ATOM 759 O O . LYS A 1 106 ? 39.158 19.591 66.427 1.00 52.46 103 LYS A O 1
ATOM 765 N N . LYS A 1 107 ? 39.694 21.426 65.250 1.00 40.15 104 LYS A N 1
ATOM 766 C CA . LYS A 1 107 ? 40.408 22.045 66.393 1.00 37.66 104 LYS A CA 1
ATOM 767 C C . LYS A 1 107 ? 39.426 22.734 67.340 1.00 28.59 104 LYS A C 1
ATOM 768 O O . LYS A 1 107 ? 39.857 23.254 68.362 1.00 34.53 104 LYS A O 1
ATOM 774 N N . ALA A 1 108 ? 38.148 22.713 67.003 1.00 31.78 105 ALA A N 1
ATOM 775 C CA . ALA A 1 108 ? 37.190 23.486 67.812 1.00 26.15 105 ALA A CA 1
ATOM 776 C C . ALA A 1 108 ? 36.697 22.762 69.056 1.00 26.36 105 ALA A C 1
ATOM 777 O O . ALA A 1 108 ? 36.450 21.568 68.982 1.00 29.05 105 ALA A O 1
ATOM 779 N N . CYS A 1 109 ? 36.634 23.480 70.166 1.00 24.46 106 CYS A N 1
ATOM 780 C CA . CYS A 1 109 ? 35.903 22.960 71.309 1.00 24.50 106 CYS A CA 1
ATOM 781 C C . CYS A 1 109 ? 34.405 23.169 71.087 1.00 25.18 106 CYS A C 1
ATOM 782 O O . CYS A 1 109 ? 33.979 23.870 70.166 1.00 22.70 106 CYS A O 1
ATOM 785 N N . ALA A 1 110 ? 33.592 22.534 71.925 1.00 20.96 107 ALA A N 1
ATOM 786 C CA . ALA A 1 110 ? 32.160 22.484 71.644 1.00 21.60 107 ALA A CA 1
ATOM 787 C C . ALA A 1 110 ? 31.382 22.316 72.936 1.00 21.44 107 ALA A C 1
ATOM 788 O O . ALA A 1 110 ? 31.665 21.400 73.714 1.00 23.69 107 ALA A O 1
ATOM 790 N N . MET A 1 111 ? 30.404 23.187 73.159 1.00 20.81 108 MET A N 1
ATOM 791 C CA . MET A 1 111 ? 29.498 23.022 74.283 1.00 21.89 108 MET A CA 1
ATOM 792 C C . MET A 1 111 ? 28.144 23.606 73.904 1.00 23.05 108 MET A C 1
ATOM 793 O O . MET A 1 111 ? 28.056 24.577 73.145 1.00 22.90 108 MET A O 1
ATOM 798 N N . ASP A 1 112 ? 27.086 22.967 74.393 1.00 21.99 109 ASP A N 1
ATOM 799 C CA . ASP A 1 112 ? 25.753 23.535 74.305 1.00 22.99 109 ASP A CA 1
ATOM 800 C C . ASP A 1 112 ? 25.498 24.382 75.540 1.00 25.48 109 ASP A C 1
ATOM 801 O O . ASP A 1 112 ? 25.984 24.079 76.632 1.00 23.18 109 ASP A O 1
ATOM 806 N N . ILE A 1 113 ? 24.728 25.450 75.365 1.00 21.21 110 ILE A N 1
ATOM 807 C CA . ILE A 1 113 ? 24.355 26.289 76.492 1.00 22.56 110 ILE A CA 1
ATOM 808 C C . ILE A 1 113 ? 22.839 26.403 76.531 1.00 24.23 110 ILE A C 1
ATOM 809 O O . ILE A 1 113 ? 22.162 26.365 75.499 1.00 23.48 110 ILE A O 1
ATOM 814 N N . SER A 1 114 ? 22.310 26.542 77.741 1.00 22.22 111 SER A N 1
ATOM 815 C CA . SER A 1 114 ? 20.871 26.551 77.969 1.00 21.68 111 SER A CA 1
ATOM 816 C C . SER A 1 114 ? 20.505 27.837 78.698 1.00 23.83 111 SER A C 1
ATOM 817 O O . SER A 1 114 ? 20.778 27.977 79.894 1.00 22.55 111 SER A O 1
ATOM 820 N N . ALA A 1 115 ? 19.919 28.785 77.964 1.00 23.59 112 ALA A N 1
ATOM 821 C CA . ALA A 1 115 ? 19.317 29.981 78.538 1.00 23.90 112 ALA A CA 1
ATOM 822 C C . ALA A 1 115 ? 17.991 30.277 77.852 1.00 26.83 112 ALA A C 1
ATOM 823 O O . ALA A 1 115 ? 17.592 31.442 77.728 1.00 27.18 112 ALA A O 1
ATOM 825 N N . ALA A 1 116 ? 17.318 29.227 77.383 1.00 26.62 113 ALA A N 1
ATOM 826 C CA . ALA A 1 116 ? 15.994 29.279 76.748 1.00 26.80 113 ALA A CA 1
ATOM 827 C C . ALA A 1 116 ? 16.040 30.301 75.610 1.00 30.22 113 ALA A C 1
ATOM 828 O O . ALA A 1 116 ? 16.994 30.286 74.821 1.00 30.47 113 ALA A O 1
ATOM 830 N N . CYS A 1 117 ? 15.060 31.198 75.493 1.00 29.29 114 CYS A N 1
ATOM 831 C CA . CYS A 1 117 ? 14.983 32.083 74.338 1.00 32.58 114 CYS A CA 1
ATOM 832 C C . CYS A 1 117 ? 16.049 33.173 74.355 1.00 32.69 114 CYS A C 1
ATOM 833 O O . CYS A 1 117 ? 16.217 33.865 73.345 1.00 32.06 114 CYS A O 1
ATOM 836 N N . ALA A 1 118 ? 16.766 33.346 75.465 1.00 26.60 115 ALA A N 1
ATOM 837 C CA . ALA A 1 118 ? 17.892 34.267 75.531 1.00 27.45 115 ALA A CA 1
ATOM 838 C C . ALA A 1 118 ? 19.214 33.608 75.155 1.00 23.36 115 ALA A C 1
ATOM 839 O O . ALA A 1 118 ? 20.260 34.257 75.250 1.00 19.44 115 ALA A O 1
ATOM 841 N N . GLY A 1 119 ? 19.183 32.348 74.710 1.00 22.95 116 GLY A N 1
ATOM 842 C CA . GLY A 1 119 ? 20.412 31.580 74.581 1.00 22.66 116 GLY A CA 1
ATOM 843 C C . GLY A 1 119 ? 21.374 32.134 73.545 1.00 23.93 116 GLY A C 1
ATOM 844 O O . GLY A 1 119 ? 22.592 32.090 73.733 1.00 22.31 116 GLY A O 1
ATOM 845 N N . PHE A 1 120 ? 20.849 32.643 72.430 1.00 20.74 117 PHE A N 1
ATOM 846 C CA . PHE A 1 120 ? 21.746 33.163 71.403 1.00 22.10 117 PHE A CA 1
ATOM 847 C C . PHE A 1 120 ? 22.522 34.370 71.914 1.00 22.63 117 PHE A C 1
ATOM 848 O O . PHE A 1 120 ? 23.688 34.562 71.547 1.00 22.94 117 PHE A O 1
ATOM 856 N N . MET A 1 121 ? 21.905 35.171 72.784 1.00 22.49 118 MET A N 1
ATOM 857 C CA . MET A 1 121 ? 22.590 36.324 73.358 1.00 23.92 118 MET A CA 1
ATOM 858 C C . MET A 1 121 ? 23.670 35.889 74.338 1.00 20.79 118 MET A C 1
ATOM 859 O O . MET A 1 121 ? 24.791 36.411 74.309 1.00 18.98 118 MET A O 1
ATOM 864 N N . TYR A 1 122 ? 23.337 34.953 75.235 1.00 21.10 119 TYR A N 1
ATOM 865 C CA . TYR A 1 122 ? 24.344 34.380 76.120 1.00 19.08 119 TYR A CA 1
ATOM 866 C C . TYR A 1 122 ? 25.514 33.835 75.310 1.00 19.98 119 TYR A C 1
ATOM 867 O O . TYR A 1 122 ? 26.679 34.021 75.676 1.00 20.14 119 TYR A O 1
ATOM 876 N N . GLY A 1 123 ? 25.217 33.193 74.179 1.00 20.41 120 GLY A N 1
ATOM 877 C CA . GLY A 1 123 ? 26.268 32.594 73.372 1.00 21.29 120 GLY A CA 1
ATOM 878 C C . GLY A 1 123 ? 27.171 33.620 72.716 1.00 22.79 120 GLY A C 1
ATOM 879 O O . GLY A 1 123 ? 28.396 33.487 72.736 1.00 21.03 120 GLY A O 1
ATOM 880 N N . VAL A 1 124 ? 26.573 34.647 72.111 1.00 18.87 121 VAL A N 1
ATOM 881 C CA . VAL A 1 124 ? 27.377 35.671 71.449 1.00 22.21 121 VAL A CA 1
ATOM 882 C C . VAL A 1 124 ? 28.250 36.402 72.463 1.00 19.64 121 VAL A C 1
ATOM 883 O O . VAL A 1 124 ? 29.432 36.674 72.209 1.00 20.30 121 VAL A O 1
ATOM 887 N N . VAL A 1 125 ? 27.696 36.713 73.637 1.00 19.79 122 VAL A N 1
ATOM 888 C CA . VAL A 1 125 ? 28.483 37.385 74.667 1.00 21.29 122 VAL A CA 1
ATOM 889 C C . VAL A 1 125 ? 29.610 36.479 75.149 1.00 21.62 122 VAL A C 1
ATOM 890 O O . VAL A 1 125 ? 30.743 36.930 75.367 1.00 22.17 122 VAL A O 1
ATOM 894 N N . THR A 1 126 ? 29.328 35.182 75.294 1.00 21.01 123 THR A N 1
ATOM 895 C CA . THR A 1 126 ? 30.368 34.239 75.692 1.00 18.53 123 THR A CA 1
ATOM 896 C C . THR A 1 126 ? 31.485 34.190 74.656 1.00 19.83 123 THR A C 1
ATOM 897 O O . THR A 1 126 ? 32.669 34.243 75.001 1.00 21.47 123 THR A O 1
ATOM 901 N N . GLY A 1 127 ? 31.122 34.093 73.376 1.00 22.35 124 GLY A N 1
ATOM 902 C CA . GLY A 1 127 ? 32.126 34.145 72.325 1.00 19.18 124 GLY A CA 1
ATOM 903 C C . GLY A 1 127 ? 32.939 35.422 72.370 1.00 23.98 124 GLY A C 1
ATOM 904 O O . GLY A 1 127 ? 34.163 35.396 72.213 1.00 23.29 124 GLY A O 1
ATOM 905 N N . LYS A 1 128 ? 32.270 36.557 72.604 1.00 21.71 125 LYS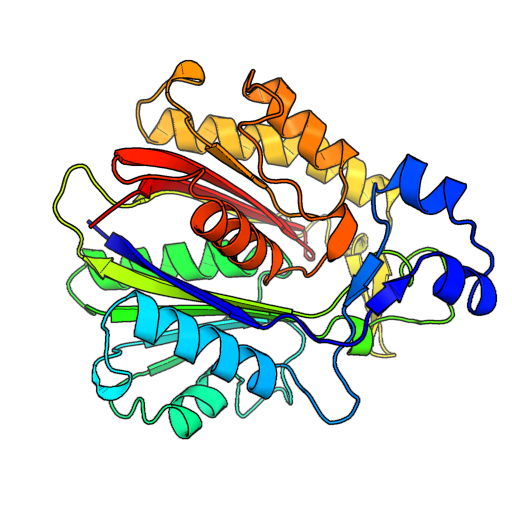 A N 1
ATOM 906 C CA . LYS A 1 128 ? 32.961 37.835 72.753 1.00 25.25 125 LYS A CA 1
ATOM 907 C C . LYS A 1 128 ? 34.071 37.759 73.800 1.00 27.08 125 LYS A C 1
ATOM 908 O O . LYS A 1 128 ? 35.181 38.258 73.580 1.00 24.93 125 LYS A O 1
ATOM 914 N N . GLN A 1 129 ? 33.784 37.144 74.953 1.00 24.44 126 GLN A N 1
ATOM 915 C CA . GLN A 1 129 ? 34.787 37.056 76.012 1.00 25.43 126 GLN A CA 1
ATOM 916 C C . GLN A 1 129 ? 35.999 36.249 75.566 1.00 27.06 126 GLN A C 1
ATOM 917 O O . GLN A 1 129 ? 37.142 36.612 75.871 1.00 28.53 126 GLN A O 1
ATOM 923 N N . PHE A 1 130 ? 35.773 35.146 74.848 1.00 23.50 127 PHE A N 1
ATOM 924 C CA . PHE A 1 130 ? 36.894 34.313 74.426 1.00 24.37 127 PHE A CA 1
ATOM 925 C C . PHE A 1 130 ? 37.732 35.000 73.353 1.00 28.16 127 PHE A C 1
ATOM 926 O O . PHE A 1 130 ? 38.949 34.794 73.295 1.00 30.28 127 PHE A O 1
ATOM 934 N N . ILE A 1 131 ? 37.105 35.820 72.506 1.00 24.48 128 ILE A N 1
ATOM 935 C CA . ILE A 1 131 ? 37.834 36.484 71.427 1.00 22.25 128 ILE A CA 1
ATOM 936 C C . ILE A 1 131 ? 38.623 37.680 71.953 1.00 30.72 128 ILE A C 1
ATOM 937 O O . ILE A 1 131 ? 39.805 37.849 71.634 1.00 30.73 128 ILE A O 1
ATOM 942 N N . GLU A 1 132 ? 37.998 38.532 72.755 1.00 26.16 129 GLU A N 1
ATOM 943 C CA . GLU A 1 132 ? 38.658 39.792 73.185 1.00 29.38 129 GLU A CA 1
ATOM 944 C C . GLU A 1 132 ? 39.801 39.506 74.165 1.00 33.05 129 GLU A C 1
ATOM 945 O O . GLU A 1 132 ? 40.664 40.362 74.321 1.00 33.30 129 GLU A O 1
ATOM 951 N N . SER A 1 133 ? 39.777 38.348 74.809 1.00 33.39 130 SER A N 1
ATOM 952 C CA . SER A 1 133 ? 40.909 37.976 75.647 1.00 36.61 130 SER A CA 1
ATOM 953 C C . SER A 1 133 ? 42.086 37.454 74.834 1.00 35.73 130 SER A C 1
ATOM 954 O O . SER A 1 133 ? 43.138 37.163 75.413 1.00 41.12 130 SER A O 1
ATOM 957 N N . GLY A 1 134 ? 41.937 37.338 73.517 1.00 33.67 131 GLY A N 1
ATOM 958 C CA . GLY A 1 134 ? 42.957 36.755 72.677 1.00 36.95 131 GLY A CA 1
ATOM 959 C C . GLY A 1 134 ? 43.008 35.244 72.695 1.00 35.89 131 GLY A C 1
ATOM 960 O O . GLY A 1 134 ? 43.867 34.663 72.020 1.00 37.22 131 GLY A O 1
ATOM 961 N N . THR A 1 135 ? 42.116 34.590 73.441 1.00 33.14 132 THR A N 1
ATOM 962 C CA . THR A 1 135 ? 42.118 33.133 73.517 1.00 31.55 132 THR A CA 1
ATOM 963 C C . THR A 1 135 ? 41.810 32.508 72.164 1.00 33.00 132 THR A C 1
ATOM 964 O O . THR A 1 135 ? 42.577 31.687 71.650 1.00 33.27 132 THR A O 1
ATOM 968 N N . TYR A 1 136 ? 40.679 32.884 71.576 1.00 29.40 133 TYR A N 1
ATOM 969 C CA . TYR A 1 136 ? 40.202 32.311 70.331 1.00 27.09 133 TYR A CA 1
ATOM 970 C C . TYR A 1 136 ? 40.043 33.421 69.303 1.00 27.51 133 TYR A C 1
ATOM 971 O O . TYR A 1 136 ? 39.991 34.606 69.644 1.00 30.31 133 TYR A O 1
ATOM 980 N N . LYS A 1 137 ? 39.957 33.031 68.034 1.00 27.75 134 LYS A N 1
ATOM 981 C CA . LYS A 1 137 ? 39.717 33.984 66.959 1.00 31.35 134 LYS A CA 1
ATOM 982 C C . LYS A 1 137 ? 38.327 33.852 66.357 1.00 31.53 134 LYS A C 1
ATOM 983 O O . LYS A 1 137 ? 37.639 34.859 66.170 1.00 32.31 134 LYS A O 1
ATOM 989 N N . HIS A 1 138 ? 37.887 32.633 66.052 1.00 30.18 135 HIS A N 1
ATOM 990 C CA . HIS A 1 138 ? 36.610 32.395 65.389 1.00 27.15 135 HIS A CA 1
ATOM 991 C C . HIS A 1 138 ? 35.732 31.547 66.295 1.00 29.27 135 HIS A C 1
ATOM 992 O O . HIS A 1 138 ? 36.118 30.436 66.674 1.00 25.99 135 HIS A O 1
ATOM 999 N N . VAL A 1 139 ? 34.553 32.065 66.634 1.00 25.91 136 VAL A N 1
ATOM 1000 C CA . VAL A 1 139 ? 33.590 31.356 67.468 1.00 23.67 136 VAL A CA 1
ATOM 1001 C C . VAL A 1 139 ? 32.284 31.262 66.696 1.00 23.95 136 VAL A C 1
ATOM 1002 O O . VAL A 1 139 ? 31.720 32.286 66.288 1.00 25.70 136 VAL A O 1
ATOM 1006 N N . LEU A 1 140 ? 31.811 30.040 66.488 1.00 20.06 137 LEU A N 1
ATOM 1007 C CA . LEU A 1 140 ? 30.511 29.803 65.876 1.00 22.11 137 LEU A CA 1
ATOM 1008 C C . LEU A 1 140 ? 29.449 29.750 66.966 1.00 19.93 137 LEU A C 1
ATOM 1009 O O . LEU A 1 140 ? 29.575 28.981 67.925 1.00 19.37 137 LEU A O 1
ATOM 1014 N N . VAL A 1 141 ? 28.413 30.575 66.825 1.00 20.93 138 VAL A N 1
ATOM 1015 C CA . VAL A 1 141 ? 27.303 30.619 67.771 1.00 19.58 138 VAL A CA 1
ATOM 1016 C C . VAL A 1 141 ? 26.028 30.294 67.009 1.00 21.48 138 VAL A C 1
ATOM 1017 O O . VAL A 1 141 ? 25.689 30.976 66.033 1.00 22.21 138 VAL A O 1
ATOM 1021 N N . VAL A 1 142 ? 25.325 29.256 67.452 1.00 19.61 139 VAL A N 1
ATOM 1022 C CA . VAL A 1 142 ? 24.107 28.792 66.800 1.00 19.70 139 VAL A CA 1
ATOM 1023 C C . VAL A 1 142 ? 22.971 28.819 67.812 1.00 23.78 139 VAL A C 1
ATOM 1024 O O . VAL A 1 142 ? 23.115 28.317 68.933 1.00 24.48 139 VAL A O 1
ATOM 1028 N N . GLY A 1 143 ? 21.851 29.419 67.417 1.00 22.02 140 GLY A N 1
ATOM 1029 C CA . GLY A 1 143 ? 20.611 29.269 68.150 1.00 23.05 140 GLY A CA 1
ATOM 1030 C C . GLY A 1 143 ? 19.662 28.396 67.355 1.00 22.36 140 GLY A C 1
ATOM 1031 O O . GLY A 1 143 ? 19.319 28.734 66.220 1.00 21.88 140 GLY A O 1
ATOM 1032 N N . VAL A 1 144 ? 19.250 27.262 67.919 1.00 22.81 141 VAL A N 1
ATOM 1033 C CA . VAL A 1 144 ? 18.417 26.298 67.208 1.00 21.12 141 VAL A CA 1
ATOM 1034 C C . VAL A 1 144 ? 17.386 25.739 68.173 1.00 24.84 141 VAL A C 1
ATOM 1035 O O . VAL A 1 144 ? 17.686 25.488 69.345 1.00 24.00 141 VAL A O 1
ATOM 1039 N N . GLU A 1 145 ? 16.162 25.554 67.685 1.00 24.14 142 GLU A N 1
ATOM 1040 C CA . GLU A 1 145 ? 15.125 24.920 68.482 1.00 24.55 142 GLU A CA 1
ATOM 1041 C C . GLU A 1 145 ? 14.211 24.124 67.568 1.00 25.63 142 GLU A C 1
ATOM 1042 O O . GLU A 1 145 ? 13.843 24.586 66.483 1.00 28.38 142 GLU A O 1
ATOM 1048 N N . LYS A 1 146 ? 13.865 22.922 68.008 1.00 26.81 143 LYS A N 1
ATOM 1049 C CA . LYS A 1 146 ? 12.722 22.202 67.476 1.00 24.09 143 LYS A CA 1
ATOM 1050 C C . LYS A 1 146 ? 11.638 22.217 68.550 1.00 23.46 143 LYS A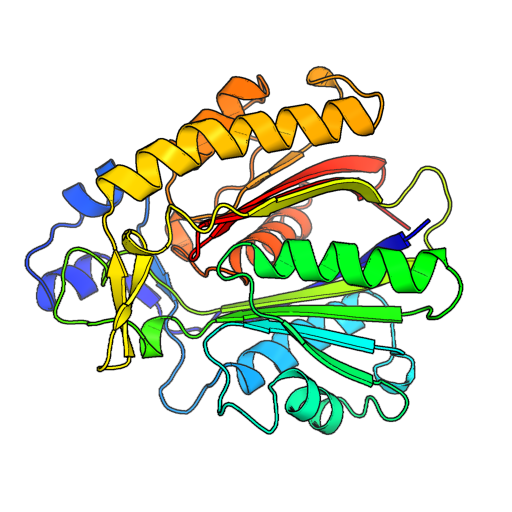 C 1
ATOM 1051 O O . LYS A 1 146 ? 11.395 21.228 69.243 1.00 27.60 143 LYS A O 1
ATOM 1057 N N . LEU A 1 147 ? 11.019 23.389 68.715 1.00 22.91 144 LEU A N 1
ATOM 1058 C CA . LEU A 1 147 ? 9.973 23.540 69.723 1.00 24.76 144 LEU A CA 1
ATOM 1059 C C . LEU A 1 147 ? 8.787 22.631 69.438 1.00 29.27 144 LEU A C 1
ATOM 1060 O O . LEU A 1 147 ? 8.061 22.249 70.364 1.00 27.88 144 LEU A O 1
ATOM 1065 N N . SER A 1 148 ? 8.584 22.268 68.170 1.00 27.14 145 SER A N 1
ATOM 1066 C CA . SER A 1 148 ? 7.526 21.330 67.815 1.00 30.09 145 SER A CA 1
ATOM 1067 C C . SER A 1 148 ? 7.660 20.006 68.559 1.00 33.33 145 SER A C 1
ATOM 1068 O O . SER A 1 148 ? 6.665 19.298 68.752 1.00 32.18 145 SER A O 1
ATOM 1071 N N . SER A 1 149 ? 8.872 19.657 68.990 1.00 31.13 146 SER A N 1
ATOM 1072 C CA . SER A 1 149 ? 9.084 18.417 69.725 1.00 29.92 146 SER A CA 1
ATOM 1073 C C . SER A 1 149 ? 8.805 18.545 71.218 1.00 31.10 146 SER A C 1
ATOM 1074 O O . SER A 1 149 ? 8.799 17.525 71.916 1.00 31.17 146 SER A O 1
ATOM 1077 N N . ILE A 1 150 ? 8.581 19.754 71.730 1.00 30.72 147 ILE A N 1
ATOM 1078 C CA . ILE A 1 150 ? 8.231 19.924 73.137 1.00 32.62 147 ILE A CA 1
ATOM 1079 C C . ILE A 1 150 ? 6.936 20.721 73.246 1.00 32.50 147 ILE A C 1
ATOM 1080 O O . ILE A 1 150 ? 6.687 21.394 74.253 1.00 33.48 147 ILE A O 1
ATOM 1085 N N . THR A 1 151 ? 6.104 20.646 72.213 1.00 31.08 148 THR A N 1
ATOM 1086 C CA . THR A 1 151 ? 4.806 21.306 72.195 1.00 31.50 148 THR A CA 1
ATOM 1087 C C . THR A 1 151 ? 3.707 20.280 72.429 1.00 34.45 148 THR A C 1
ATOM 1088 O O . THR A 1 151 ? 3.661 19.246 71.755 1.00 35.29 148 THR A O 1
ATOM 1092 N N . ASP A 1 152 ? 2.833 20.562 73.389 1.00 34.20 149 ASP A N 1
ATOM 1093 C CA . ASP A 1 152 ? 1.595 19.804 73.523 1.00 33.34 149 ASP A CA 1
ATOM 1094 C C . ASP A 1 152 ? 0.663 20.275 72.416 1.00 33.55 149 ASP A C 1
ATOM 1095 O O . ASP A 1 152 ? 0.025 21.324 72.526 1.00 35.10 149 ASP A O 1
ATOM 1100 N N . TRP A 1 153 ? 0.584 19.504 71.336 1.00 39.68 150 TRP A N 1
ATOM 1101 C CA . TRP A 1 153 ? -0.203 19.945 70.193 1.00 39.01 150 TRP A CA 1
ATOM 1102 C C . TRP A 1 153 ? -1.702 19.845 70.441 1.00 41.61 150 TRP A C 1
ATOM 1103 O O . TRP A 1 153 ? -2.486 20.175 69.544 1.00 41.96 150 TRP A O 1
ATOM 1114 N N . GLU A 1 154 ? -2.108 19.407 71.632 1.00 41.77 151 GLU A N 1
ATOM 1115 C CA . GLU A 1 154 ? -3.495 19.445 72.071 1.00 40.77 151 GLU A CA 1
ATOM 1116 C C . GLU A 1 154 ? -3.839 20.729 72.813 1.00 46.42 151 GLU A C 1
ATOM 1117 O O . GLU A 1 154 ? -5.025 21.020 73.001 1.00 46.93 151 GLU A O 1
ATOM 1123 N N . ASP A 1 155 ? -2.836 21.491 73.245 1.00 42.33 152 ASP A N 1
ATOM 1124 C CA . ASP A 1 155 ? -3.028 22.669 74.084 1.00 37.82 152 ASP A CA 1
ATOM 1125 C C . ASP A 1 155 ? -3.063 23.905 73.194 1.00 44.97 152 ASP A C 1
ATOM 1126 O O . ASP A 1 155 ? -2.026 24.341 72.686 1.00 41.47 152 ASP A O 1
ATOM 1131 N N . ARG A 1 156 ? -4.254 24.484 73.023 1.00 41.75 153 ARG A N 1
ATOM 1132 C CA . ARG A 1 156 ? -4.383 25.672 72.186 1.00 45.95 153 ARG A CA 1
ATOM 1133 C C . ARG A 1 156 ? -3.618 26.867 72.741 1.00 42.24 153 ARG A C 1
ATOM 1134 O O . ARG A 1 156 ? -3.312 27.796 71.986 1.00 43.45 153 ARG A O 1
ATOM 1142 N N . ASN A 1 157 ? -3.315 26.875 74.041 1.00 39.94 154 ASN A N 1
ATOM 1143 C CA . ASN A 1 157 ? -2.662 28.030 74.643 1.00 41.31 154 ASN A CA 1
ATOM 1144 C C . ASN A 1 157 ? -1.202 28.160 74.226 1.00 40.95 154 ASN A C 1
ATOM 1145 O O . ASN A 1 157 ? -0.656 29.266 74.273 1.00 44.85 154 ASN A O 1
ATOM 1150 N N . THR A 1 158 ? -0.561 27.069 73.821 1.00 38.71 155 THR A N 1
ATOM 1151 C CA . THR A 1 158 ? 0.836 27.103 73.410 1.00 38.06 155 THR A CA 1
ATOM 1152 C C . THR A 1 158 ? 1.077 26.565 72.009 1.00 34.91 155 THR A C 1
ATOM 1153 O O . THR A 1 158 ? 2.032 26.994 71.361 1.00 32.78 155 THR A O 1
ATOM 1157 N N . ALA A 1 159 ? 0.235 25.649 71.520 1.00 35.99 156 ALA A N 1
ATOM 1158 C CA . ALA A 1 159 ? 0.468 25.027 70.220 1.00 33.53 156 ALA A CA 1
ATOM 1159 C C . ALA A 1 159 ? 0.388 26.012 69.061 1.00 33.88 156 ALA A C 1
ATOM 1160 O O . ALA A 1 159 ? 0.820 25.671 67.955 1.00 38.44 156 ALA A O 1
ATOM 1162 N N . VAL A 1 160 ? -0.151 27.213 69.277 1.00 33.40 157 VAL A N 1
ATOM 1163 C CA . VAL A 1 160 ? -0.214 28.224 68.228 1.00 34.76 157 VAL A CA 1
ATOM 1164 C C . VAL A 1 160 ? 0.920 29.234 68.318 1.00 37.07 157 VAL A C 1
ATOM 1165 O O . VAL A 1 160 ? 0.971 30.171 67.507 1.00 31.73 157 VAL A O 1
ATOM 1169 N N . LEU A 1 161 ? 1.841 29.068 69.265 1.00 30.34 158 LEU A N 1
ATOM 1170 C CA . LEU A 1 161 ? 2.882 30.057 69.513 1.00 30.66 158 LEU A CA 1
ATOM 1171 C C . LEU A 1 161 ? 4.235 29.705 68.914 1.00 31.70 158 LEU A C 1
ATOM 1172 O O . LEU A 1 161 ? 5.019 30.614 68.624 1.00 33.94 158 LEU A O 1
ATOM 1177 N N . PHE A 1 162 ? 4.537 28.426 68.723 1.00 28.41 159 PHE A N 1
ATOM 1178 C CA . PHE A 1 162 ? 5.910 27.982 68.535 1.00 29.24 159 PHE A CA 1
ATOM 1179 C C . PHE A 1 162 ? 6.167 27.485 67.121 1.00 31.98 159 PHE A C 1
ATOM 1180 O O . PHE A 1 162 ? 5.314 26.833 66.510 1.00 30.46 159 PHE A O 1
ATOM 1188 N N . GLY A 1 163 ? 7.362 27.794 66.614 1.00 25.86 160 GLY A N 1
ATOM 1189 C CA . GLY A 1 163 ? 7.852 27.229 65.376 1.00 26.79 160 GLY A CA 1
ATOM 1190 C C . GLY A 1 163 ? 9.272 26.721 65.551 1.00 28.88 160 GLY A C 1
ATOM 1191 O O . GLY A 1 163 ? 9.875 26.855 66.620 1.00 26.94 160 GLY A O 1
ATOM 1192 N N . ASP A 1 164 ? 9.793 26.138 64.474 1.00 28.67 161 ASP A N 1
ATOM 1193 C CA . ASP A 1 164 ? 11.122 25.547 64.453 1.00 28.17 161 ASP A CA 1
ATOM 1194 C C . ASP A 1 164 ? 12.062 26.384 63.595 1.00 27.72 161 ASP A C 1
ATOM 1195 O O . ASP A 1 164 ? 11.632 27.126 62.708 1.00 27.14 161 ASP A O 1
ATOM 1200 N N . GLY A 1 165 ? 13.354 26.249 63.855 1.00 23.80 162 GLY A N 1
ATOM 1201 C CA . GLY A 1 165 ? 14.337 26.930 63.037 1.00 27.24 162 GLY A CA 1
ATOM 1202 C C . GLY A 1 165 ? 15.691 26.976 63.703 1.00 27.31 162 GLY A C 1
ATOM 1203 O O . GLY A 1 165 ? 15.862 26.605 64.866 1.00 23.44 162 GLY A O 1
ATOM 1204 N N . ALA A 1 166 ? 16.667 27.448 62.929 1.00 21.46 163 ALA A N 1
ATOM 1205 C CA . ALA A 1 166 ? 18.029 27.624 63.408 1.00 22.04 163 ALA A CA 1
ATOM 1206 C C . ALA A 1 166 ? 18.618 28.895 62.812 1.00 26.60 163 ALA A C 1
ATOM 1207 O O . ALA A 1 166 ? 18.356 29.228 61.653 1.00 22.09 163 ALA A O 1
ATOM 1209 N N . GLY A 1 167 ? 19.396 29.607 63.616 1.00 25.11 164 GLY A N 1
ATOM 1210 C CA . GLY A 1 167 ? 20.182 30.724 63.126 1.00 25.08 164 GLY A CA 1
ATOM 1211 C C . GLY A 1 167 ? 21.588 30.638 63.672 1.00 25.80 164 GLY A C 1
ATOM 1212 O O . GLY A 1 167 ? 21.833 30.057 64.729 1.00 24.67 164 GLY A O 1
ATOM 1213 N N . ALA A 1 168 ? 22.530 31.219 62.931 1.00 23.48 165 ALA A N 1
ATOM 1214 C CA . ALA A 1 168 ? 23.928 31.070 63.303 1.00 25.06 165 ALA A CA 1
ATOM 1215 C C . ALA A 1 168 ? 24.705 32.325 62.941 1.00 25.89 165 ALA A C 1
ATOM 1216 O O . ALA A 1 168 ? 24.387 33.013 61.969 1.00 23.38 165 ALA A O 1
ATOM 1218 N N . ALA A 1 169 ? 25.730 32.610 63.741 1.00 21.79 166 ALA A N 1
ATOM 1219 C CA . ALA A 1 169 ? 26.637 33.720 63.500 1.00 23.37 166 ALA A CA 1
ATOM 1220 C C . ALA A 1 169 ? 28.062 33.276 63.790 1.00 23.40 166 ALA A C 1
ATOM 1221 O O . ALA A 1 169 ? 28.314 32.542 64.752 1.00 23.80 166 ALA A O 1
ATOM 1223 N N . VAL A 1 170 ? 28.988 33.706 62.943 1.00 24.07 167 VAL A N 1
ATOM 1224 C CA . VAL A 1 170 ? 30.412 33.558 63.211 1.00 23.64 167 VAL A CA 1
ATOM 1225 C C . VAL A 1 170 ? 30.887 34.841 63.878 1.00 23.02 167 VAL A C 1
ATOM 1226 O O . VAL A 1 170 ? 30.721 35.935 63.327 1.00 25.00 167 VAL A O 1
ATOM 1230 N N . VAL A 1 171 ? 31.458 34.711 65.071 1.00 22.30 168 VAL A N 1
ATOM 1231 C CA . VAL A 1 171 ? 31.979 35.847 65.820 1.00 26.25 168 VAL A CA 1
ATOM 1232 C C . VAL A 1 171 ? 33.497 35.825 65.726 1.00 25.77 168 VAL A C 1
ATOM 1233 O O . VAL A 1 171 ? 34.122 34.758 65.812 1.00 23.49 168 VAL A O 1
ATOM 1237 N N . GLY A 1 172 ? 34.091 37.000 65.535 1.00 25.14 169 GLY A N 1
ATOM 1238 C CA . GLY A 1 172 ? 35.524 37.124 65.413 1.00 25.19 169 GLY A CA 1
ATOM 1239 C C . GLY A 1 172 ? 35.974 38.565 65.541 1.00 30.40 169 GLY A C 1
ATOM 1240 O O . GLY A 1 172 ? 35.159 39.479 65.707 1.00 29.33 169 GLY A O 1
ATOM 1241 N N . PRO A 1 173 ? 37.285 38.800 65.479 1.00 29.53 170 PRO A N 1
ATOM 1242 C CA . PRO A 1 173 ? 37.783 40.176 65.576 1.00 29.43 170 PRO A CA 1
ATOM 1243 C C . PRO A 1 173 ? 37.369 40.993 64.362 1.00 28.02 170 PRO A C 1
ATOM 1244 O O . PRO A 1 173 ? 37.380 40.509 63.228 1.00 28.52 170 PRO A O 1
ATOM 1248 N N . VAL A 1 174 ? 36.993 42.245 64.611 1.00 30.28 171 VAL A N 1
ATOM 1249 C CA . VAL A 1 174 ? 36.618 43.166 63.548 1.00 30.85 171 VAL A CA 1
ATOM 1250 C C . VAL A 1 174 ? 37.444 44.437 63.690 1.00 37.56 171 VAL A C 1
ATOM 1251 O O . VAL A 1 174 ? 37.957 44.757 64.764 1.00 33.72 171 VAL A O 1
ATOM 1255 N N . SER A 1 175 ? 37.577 45.154 62.576 1.00 36.24 172 SER A N 1
ATOM 1256 C CA . SER A 1 175 ? 38.321 46.407 62.565 1.00 42.34 172 SER A CA 1
ATOM 1257 C C . SER A 1 175 ? 37.603 47.446 63.419 1.00 48.18 172 SER A C 1
ATOM 1258 O O . SER A 1 175 ? 36.417 47.720 63.208 1.00 47.74 172 SER A O 1
ATOM 1261 N N . ASP A 1 176 ? 38.336 48.034 64.371 1.00 54.56 173 ASP A N 1
ATOM 1262 C CA . ASP A 1 176 ? 37.739 48.751 65.494 1.00 53.00 173 ASP A CA 1
ATOM 1263 C C . ASP A 1 176 ? 36.844 49.901 65.019 1.00 49.16 173 ASP A C 1
ATOM 1264 O O . ASP A 1 176 ? 36.863 50.306 63.853 1.00 55.27 173 ASP A O 1
ATOM 1269 N N . ASP A 1 177 ? 36.074 50.430 65.979 1.00 50.58 174 ASP A N 1
ATOM 1270 C CA . ASP A 1 177 ? 34.829 51.179 65.797 1.00 45.84 174 ASP A CA 1
ATOM 1271 C C . ASP A 1 177 ? 33.671 50.202 65.611 1.00 42.24 174 ASP A C 1
ATOM 1272 O O . ASP A 1 177 ? 32.563 50.441 66.103 1.00 45.20 174 ASP A O 1
ATOM 1277 N N . ARG A 1 178 ? 33.925 49.087 64.934 1.00 35.55 175 ARG A N 1
ATOM 1278 C CA . ARG A 1 178 ? 32.918 48.059 64.728 1.00 32.30 175 ARG A CA 1
ATOM 1279 C C . ARG A 1 178 ? 32.914 47.055 65.880 1.00 32.94 175 ARG A C 1
ATOM 1280 O O . ARG A 1 178 ? 33.792 47.052 66.745 1.00 32.42 175 ARG A O 1
ATOM 1288 N N . GLY A 1 179 ? 31.903 46.195 65.881 1.00 25.92 176 GLY A N 1
ATOM 1289 C CA . GLY A 1 179 ? 31.829 45.104 66.832 1.00 25.78 176 GLY A CA 1
ATOM 1290 C C . GLY A 1 179 ? 30.847 45.362 67.956 1.00 28.44 176 GLY A C 1
ATOM 1291 O O . GLY A 1 179 ? 30.127 46.365 68.001 1.00 24.83 176 GLY A O 1
ATOM 1292 N N . ILE A 1 180 ? 30.835 44.413 68.890 1.00 22.56 177 ILE A N 1
ATOM 1293 C CA . ILE A 1 180 ? 29.927 44.469 70.029 1.00 22.12 177 ILE A CA 1
ATOM 1294 C C . ILE A 1 180 ? 30.368 45.587 70.966 1.00 27.89 177 ILE A C 1
ATOM 1295 O O . ILE A 1 180 ? 31.463 45.545 71.537 1.00 27.18 177 ILE A O 1
ATOM 1300 N N . LEU A 1 181 ? 29.506 46.594 71.127 1.00 23.65 178 LEU A N 1
ATOM 1301 C CA . LEU A 1 181 ? 29.800 47.760 71.952 1.00 24.59 178 LEU A CA 1
ATOM 1302 C C . LEU A 1 181 ? 29.462 47.552 73.419 1.00 28.73 178 LEU A C 1
ATOM 1303 O O . LEU A 1 181 ? 30.159 48.087 74.289 1.00 30.15 178 LEU A O 1
ATOM 1308 N N . SER A 1 182 ? 28.404 46.803 73.711 1.00 24.64 179 SER A N 1
ATOM 1309 C CA . SER A 1 182 ? 27.953 46.599 75.080 1.00 27.92 179 SER A CA 1
ATOM 1310 C C . SER A 1 182 ? 26.982 45.428 75.090 1.00 26.74 179 SER A C 1
ATOM 1311 O O . SER A 1 182 ? 26.501 44.983 74.042 1.00 24.05 179 SER A O 1
ATOM 1314 N N . PHE A 1 183 ? 26.686 44.946 76.292 1.00 23.67 180 PHE A N 1
ATOM 1315 C CA . PHE A 1 183 ? 25.759 43.835 76.441 1.00 24.45 180 PHE A CA 1
ATOM 1316 C C . PHE A 1 183 ? 25.231 43.829 77.863 1.00 26.42 180 PHE A C 1
ATOM 1317 O O . PHE A 1 183 ? 25.799 44.455 78.763 1.00 25.82 180 PHE A O 1
ATOM 1325 N N . GLU A 1 184 ? 24.138 43.097 78.049 1.00 23.63 181 GLU A N 1
ATOM 1326 C CA . GLU A 1 184 ? 23.588 42.804 79.363 1.00 25.68 181 GLU A CA 1
ATOM 1327 C C . GLU A 1 184 ? 23.055 41.383 79.333 1.00 26.28 181 GLU A C 1
ATOM 1328 O O . GLU A 1 184 ? 22.349 41.010 78.393 1.00 25.41 181 GLU A O 1
ATOM 1334 N N . LEU A 1 185 ? 23.411 40.587 80.336 1.00 22.51 182 LEU A N 1
ATOM 1335 C CA . LEU A 1 185 ? 22.809 39.279 80.548 1.00 23.28 182 LEU A CA 1
ATOM 1336 C C . LEU A 1 185 ? 22.145 39.265 81.915 1.00 23.22 182 LEU A C 1
ATOM 1337 O O . LEU A 1 185 ? 22.671 39.840 82.874 1.00 23.40 182 LEU A O 1
ATOM 1342 N N . GLY A 1 186 ? 20.982 38.619 81.998 1.00 23.24 183 GLY A N 1
ATOM 1343 C CA . GLY A 1 186 ? 20.227 38.602 83.233 1.00 26.19 183 GLY A CA 1
ATOM 1344 C C . GLY A 1 186 ? 19.430 37.327 83.392 1.00 26.48 183 GLY A C 1
ATOM 1345 O O . GLY A 1 186 ? 19.284 36.528 82.462 1.00 25.87 183 GLY A O 1
ATOM 1346 N N . ALA A 1 187 ? 18.908 37.150 84.601 1.00 26.32 184 ALA A N 1
ATOM 1347 C CA . ALA A 1 187 ? 18.086 35.995 84.923 1.00 28.44 184 ALA A CA 1
ATOM 1348 C C . ALA A 1 187 ? 17.303 36.308 86.188 1.00 28.26 184 ALA A C 1
ATOM 1349 O O . ALA A 1 187 ? 17.702 37.152 86.994 1.00 27.24 184 ALA A O 1
ATOM 1351 N N . ASP A 1 188 ? 16.173 35.622 86.344 1.00 26.70 185 ASP A N 1
ATOM 1352 C CA . ASP A 1 188 ? 15.375 35.761 87.564 1.00 31.13 185 ASP A CA 1
ATOM 1353 C C . ASP A 1 188 ? 14.694 34.411 87.798 1.00 30.28 185 ASP A C 1
ATOM 1354 O O . ASP A 1 188 ? 13.599 34.160 87.294 1.00 32.26 185 ASP A O 1
ATOM 1359 N N . GLY A 1 189 ? 15.354 33.553 88.577 1.00 29.55 186 GLY A N 1
ATOM 1360 C CA . GLY A 1 189 ? 14.824 32.227 88.839 1.00 30.29 186 GLY A CA 1
ATOM 1361 C C . GLY A 1 189 ? 13.455 32.220 89.489 1.00 36.14 186 GLY A C 1
ATOM 1362 O O . GLY A 1 189 ? 12.773 31.190 89.459 1.00 36.17 186 GLY A O 1
ATOM 1363 N N . THR A 1 190 ? 13.039 33.345 90.075 1.00 36.54 187 THR A N 1
ATOM 1364 C CA . THR A 1 190 ? 11.707 33.438 90.668 1.00 43.96 187 THR A CA 1
ATOM 1365 C C . THR A 1 190 ? 10.623 33.095 89.651 1.00 45.11 187 THR A C 1
ATOM 1366 O O . THR A 1 190 ? 9.644 32.413 89.978 1.00 46.32 187 THR A O 1
ATOM 1370 N N . GLY A 1 191 ? 10.794 33.535 88.405 1.00 39.61 188 GLY A N 1
ATOM 1371 C CA . GLY A 1 191 ? 9.828 33.264 87.362 1.00 33.70 188 GLY A CA 1
ATOM 1372 C C . GLY A 1 191 ? 9.864 31.873 86.773 1.00 40.09 188 GLY A C 1
ATOM 1373 O O . GLY A 1 191 ? 9.189 31.623 85.770 1.00 38.09 188 GLY A O 1
ATOM 1374 N N . GLY A 1 192 ? 10.625 30.950 87.366 1.00 40.33 189 GLY A N 1
ATOM 1375 C CA . GLY A 1 192 ? 10.722 29.614 86.804 1.00 39.46 189 GLY A CA 1
ATOM 1376 C C . GLY A 1 192 ? 9.401 28.871 86.769 1.00 41.07 189 GLY A C 1
ATOM 1377 O O . GLY A 1 192 ? 9.165 28.055 85.872 1.00 41.02 189 GLY A O 1
ATOM 1378 N N . GLN A 1 193 ? 8.520 29.146 87.733 1.00 38.71 190 GLN A N 1
ATOM 1379 C CA . GLN A 1 193 ? 7.217 28.494 87.779 1.00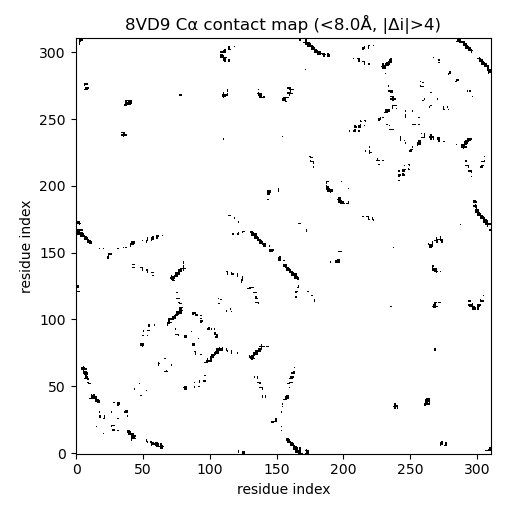 42.35 190 GLN A CA 1
ATOM 1380 C C . GLN A 1 193 ? 6.335 28.866 86.595 1.00 40.40 190 GLN A C 1
ATOM 1381 O O . GLN A 1 193 ? 5.388 28.134 86.291 1.00 43.99 190 GLN A O 1
ATOM 1387 N N . HIS A 1 194 ? 6.622 29.981 85.928 1.00 36.53 191 HIS A N 1
ATOM 1388 C CA . HIS A 1 194 ? 5.746 30.528 84.903 1.00 39.93 191 HIS A CA 1
ATOM 1389 C C . HIS A 1 194 ? 6.002 29.955 83.516 1.00 40.42 191 HIS A C 1
ATOM 1390 O O . HIS A 1 194 ? 5.187 30.174 82.613 1.00 39.35 191 HIS A O 1
ATOM 1397 N N . LEU A 1 195 ? 7.103 29.232 83.323 1.00 35.95 192 LEU A N 1
ATOM 1398 C CA . LEU A 1 195 ? 7.464 28.728 82.000 1.00 35.29 192 LEU A CA 1
ATOM 1399 C C . LEU A 1 195 ? 8.438 27.576 82.205 1.00 38.93 192 LEU A C 1
ATOM 1400 O O . LEU A 1 195 ? 9.610 27.809 82.520 1.00 34.99 192 LEU A O 1
ATOM 1405 N N . TYR A 1 196 ? 7.953 26.346 82.043 1.00 34.89 193 TYR A N 1
ATOM 1406 C CA . TYR A 1 196 ? 8.767 25.178 82.341 1.00 36.61 193 TYR A CA 1
ATOM 1407 C C . TYR A 1 196 ? 8.370 24.015 81.444 1.00 36.92 193 TYR A C 1
ATOM 1408 O O . TYR A 1 196 ? 7.287 23.994 80.855 1.00 34.10 193 TYR A O 1
ATOM 1417 N N . LEU A 1 197 ? 9.280 23.051 81.342 1.00 32.57 194 LEU A N 1
ATOM 1418 C CA . LEU A 1 197 ? 9.024 21.790 80.665 1.00 36.37 194 LEU A CA 1
ATOM 1419 C C . LEU A 1 197 ? 8.525 20.789 81.699 1.00 40.68 194 LEU A C 1
ATOM 1420 O O . LEU A 1 197 ? 9.184 20.570 82.721 1.00 37.03 194 LEU A O 1
ATOM 1425 N N . ASN A 1 198 ? 7.362 20.195 81.451 1.00 37.92 195 ASN A N 1
ATOM 1426 C CA . ASN A 1 198 ? 6.802 19.264 82.418 1.00 39.32 195 ASN A CA 1
ATOM 1427 C C . ASN A 1 198 ? 7.312 17.850 82.137 1.00 42.03 195 ASN A C 1
ATOM 1428 O O . ASN A 1 198 ? 8.169 17.628 81.277 1.00 41.92 195 ASN A O 1
ATOM 1433 N N . GLU A 1 199 ? 6.776 16.874 82.873 1.00 43.22 196 GLU A N 1
ATOM 1434 C CA . GLU A 1 199 ? 7.274 15.505 82.817 1.00 46.03 196 GLU A CA 1
ATOM 1435 C C . GLU A 1 199 ? 7.011 14.833 81.474 1.00 45.05 196 GLU A C 1
ATOM 1436 O O . GLU A 1 199 ? 7.727 13.889 81.123 1.00 45.41 196 GLU A O 1
ATOM 1442 N N . LYS A 1 200 ? 6.004 15.285 80.723 1.00 44.02 197 LYS A N 1
ATOM 1443 C CA . LYS A 1 200 ? 5.756 14.775 79.379 1.00 42.70 197 LYS A CA 1
ATOM 1444 C C . LYS A 1 200 ? 6.610 15.447 78.314 1.00 43.25 197 LYS A C 1
ATOM 1445 O O . LYS A 1 200 ? 6.357 15.226 77.124 1.00 46.05 197 LYS A O 1
ATOM 1451 N N . ARG A 1 201 ? 7.596 16.252 78.704 1.00 41.84 198 ARG A N 1
ATOM 1452 C CA . ARG A 1 201 ? 8.345 17.090 77.769 1.00 42.58 198 ARG A CA 1
ATOM 1453 C C . ARG A 1 201 ? 7.396 17.985 76.972 1.00 41.19 198 ARG A C 1
ATOM 1454 O O . ARG A 1 201 ? 7.496 18.118 75.751 1.00 43.40 198 ARG A O 1
ATOM 1456 N N . HIS A 1 202 ? 6.457 18.603 77.688 1.00 38.72 199 HIS A N 1
ATOM 1457 C CA . HIS A 1 202 ? 5.517 19.564 77.124 1.00 39.10 199 HIS A CA 1
ATOM 1458 C C . HIS A 1 202 ? 5.743 20.921 77.773 1.00 37.54 199 HIS A C 1
ATOM 1459 O O . HIS A 1 202 ? 5.878 21.013 78.998 1.00 36.54 199 HIS A O 1
ATOM 1466 N N . THR A 1 203 ? 5.775 21.970 76.956 1.00 35.57 200 THR A N 1
ATOM 1467 C CA . THR A 1 203 ? 5.961 23.323 77.466 1.00 34.08 200 THR A CA 1
ATOM 1468 C C . THR A 1 203 ? 4.688 23.805 78.155 1.00 36.67 200 THR A C 1
ATOM 1469 O O . THR A 1 203 ? 3.619 23.857 77.539 1.00 34.94 200 THR A O 1
ATOM 1473 N N . ILE A 1 204 ? 4.804 24.146 79.438 1.00 39.30 201 ILE A N 1
ATOM 1474 C CA . ILE A 1 204 ? 3.716 24.726 80.222 1.00 38.13 201 ILE A CA 1
ATOM 1475 C C . ILE A 1 204 ? 4.062 26.191 80.454 1.00 41.14 201 ILE A C 1
ATOM 1476 O O . ILE A 1 204 ? 5.200 26.512 80.815 1.00 40.52 201 ILE A O 1
ATOM 1481 N N . MET A 1 205 ? 3.091 27.081 80.247 1.00 44.02 202 MET A N 1
ATOM 1482 C CA . MET A 1 205 ? 3.375 28.505 80.348 1.00 41.83 202 MET A CA 1
ATOM 1483 C C . MET A 1 205 ? 2.220 29.238 81.015 1.00 43.62 202 MET A C 1
ATOM 1484 O O . MET A 1 205 ? 1.051 28.948 80.746 1.00 43.83 202 MET A O 1
ATOM 1489 N N . ASN A 1 206 ? 2.561 30.198 81.877 1.00 41.86 203 ASN A N 1
ATOM 1490 C CA . ASN A 1 206 ? 1.600 31.160 82.417 1.00 44.81 203 ASN A CA 1
ATOM 1491 C C . ASN A 1 206 ? 1.712 32.413 81.550 1.00 44.21 203 ASN A C 1
ATOM 1492 O O . ASN A 1 206 ? 2.440 33.358 81.859 1.00 41.04 203 ASN A O 1
ATOM 1497 N N . GLY A 1 207 ? 0.968 32.406 80.439 1.00 42.30 204 GLY A N 1
ATOM 1498 C CA . GLY A 1 207 ? 1.165 33.420 79.412 1.00 46.81 204 GLY A CA 1
ATOM 1499 C C . GLY A 1 207 ? 1.018 34.839 79.924 1.00 46.06 204 GLY A C 1
ATOM 1500 O O . GLY A 1 207 ? 1.766 35.734 79.521 1.00 43.86 204 GLY A O 1
ATOM 1501 N N . ARG A 1 208 ? 0.056 35.066 80.821 1.00 47.58 205 ARG A N 1
ATOM 1502 C CA . ARG A 1 208 ? -0.160 36.412 81.340 1.00 48.66 205 ARG A CA 1
ATOM 1503 C C . ARG A 1 208 ? 1.055 36.899 82.120 1.00 46.12 205 ARG A C 1
ATOM 1504 O O . ARG A 1 208 ? 1.490 38.043 81.951 1.00 42.15 205 ARG A O 1
ATOM 1512 N N . GLU A 1 209 ? 1.627 36.036 82.965 1.00 43.66 206 GLU A N 1
ATOM 1513 C CA . GLU A 1 209 ? 2.777 36.433 83.774 1.00 43.27 206 GLU A CA 1
ATOM 1514 C C . GLU A 1 209 ? 4.015 36.668 82.917 1.00 38.88 206 GLU A C 1
ATOM 1515 O O . GLU A 1 209 ? 4.737 37.653 83.117 1.00 36.54 206 GLU A O 1
ATOM 1521 N N . VAL A 1 210 ? 4.283 35.769 81.966 1.00 39.66 207 VAL A N 1
ATOM 1522 C CA . VAL A 1 210 ? 5.440 35.928 81.089 1.00 35.22 207 VAL A CA 1
ATOM 1523 C C . VAL A 1 210 ? 5.316 37.211 80.276 1.00 38.82 207 VAL A C 1
ATOM 1524 O O . VAL A 1 210 ? 6.311 37.898 80.014 1.00 38.11 207 VAL A O 1
ATOM 1528 N N . PHE A 1 211 ? 4.092 37.556 79.874 1.00 39.87 208 PHE A N 1
ATOM 1529 C CA . PHE A 1 211 ? 3.859 38.805 79.155 1.00 41.16 208 PHE A CA 1
ATOM 1530 C C . PHE A 1 211 ? 4.222 40.016 80.010 1.00 42.73 208 PHE A C 1
ATOM 1531 O O . PHE A 1 211 ? 4.960 40.902 79.564 1.00 39.62 208 PHE A O 1
ATOM 1539 N N . LYS A 1 212 ? 3.703 40.074 81.242 1.00 40.72 209 LYS A N 1
ATOM 1540 C CA . LYS A 1 212 ? 3.990 41.202 82.128 1.00 37.90 209 LYS A CA 1
ATOM 1541 C C . LYS A 1 212 ? 5.490 41.397 82.307 1.00 40.34 209 LYS A C 1
ATOM 1542 O O . LYS A 1 212 ? 5.998 42.523 82.240 1.00 40.73 209 LYS A O 1
ATOM 1548 N N . PHE A 1 213 ? 6.214 40.301 82.541 1.00 38.60 210 PHE A N 1
ATOM 1549 C CA . PHE A 1 213 ? 7.659 40.378 82.731 1.00 38.73 210 PHE A CA 1
ATOM 1550 C C . PHE A 1 213 ? 8.360 40.861 81.466 1.00 38.71 210 PHE A C 1
ATOM 1551 O O . PHE A 1 213 ? 9.225 41.743 81.519 1.00 38.51 210 PHE A O 1
ATOM 1559 N N . ALA A 1 214 ? 7.994 40.293 80.316 1.00 34.60 211 ALA A N 1
ATOM 1560 C CA . ALA A 1 214 ? 8.711 40.585 79.079 1.00 39.07 211 ALA A CA 1
ATOM 1561 C C . ALA A 1 214 ? 8.517 42.030 78.643 1.00 40.34 211 ALA A C 1
ATOM 1562 O O . ALA A 1 214 ? 9.473 42.693 78.224 1.00 39.02 211 ALA A O 1
ATOM 1564 N N . VAL A 1 215 ? 7.285 42.535 78.734 1.00 39.98 212 VAL A N 1
ATOM 1565 C CA . VAL A 1 215 ? 6.983 43.873 78.235 1.00 40.93 212 VAL A CA 1
ATOM 1566 C C . VAL A 1 215 ? 7.787 44.937 78.970 1.00 43.00 212 VAL A C 1
ATOM 1567 O O . VAL A 1 215 ? 8.158 45.960 78.381 1.00 46.89 212 VAL A O 1
ATOM 1571 N N . ARG A 1 216 ? 8.099 44.715 80.246 1.00 38.95 213 ARG A N 1
ATOM 1572 C CA . ARG A 1 216 ? 8.865 45.714 80.977 1.00 42.91 213 ARG A CA 1
ATOM 1573 C C . ARG A 1 216 ? 10.368 45.465 80.943 1.00 42.36 213 ARG A C 1
ATOM 1574 O O . ARG A 1 216 ? 11.138 46.417 81.109 1.00 45.84 213 ARG A O 1
ATOM 1582 N N . GLN A 1 217 ? 10.812 44.225 80.722 1.00 37.79 214 GLN A N 1
ATOM 1583 C CA . GLN A 1 217 ? 12.245 43.954 80.717 1.00 37.14 214 GLN A CA 1
ATOM 1584 C C . GLN A 1 217 ? 12.889 44.160 79.352 1.00 36.98 214 GLN A C 1
ATOM 1585 O O . GLN A 1 217 ? 14.049 44.586 79.288 1.00 35.21 214 GLN A O 1
ATOM 1591 N N . MET A 1 218 ? 12.167 43.888 78.261 1.00 31.58 215 MET A N 1
ATOM 1592 C CA . MET A 1 218 ? 12.753 44.045 76.932 1.00 37.59 215 MET A CA 1
ATOM 1593 C C . MET A 1 218 ? 13.201 45.484 76.697 1.00 36.43 215 MET A C 1
ATOM 1594 O O . MET A 1 218 ? 14.333 45.731 76.267 1.00 39.68 215 MET A O 1
ATOM 1599 N N . GLY A 1 219 ? 12.327 46.449 76.987 1.00 36.71 216 GLY A N 1
ATOM 1600 C CA . GLY A 1 219 ? 12.694 47.843 76.792 1.00 37.15 216 GLY A CA 1
ATOM 1601 C C . GLY A 1 219 ? 13.803 48.298 77.719 1.00 35.54 216 GLY A C 1
ATOM 1602 O O . GLY A 1 219 ? 14.649 49.112 77.337 1.00 34.85 216 GLY A O 1
ATOM 1603 N N . GLU A 1 220 ? 13.825 47.775 78.947 1.00 36.20 217 GLU A N 1
ATOM 1604 C CA . GLU A 1 220 ? 14.830 48.207 79.913 1.00 34.97 217 GLU A CA 1
ATOM 1605 C C . GLU A 1 220 ? 16.212 47.669 79.566 1.00 31.76 217 GLU A C 1
ATOM 1606 O O . GLU A 1 220 ? 17.207 48.397 79.670 1.00 29.75 217 GLU A O 1
ATOM 1612 N N . SER A 1 221 ? 16.300 46.399 79.162 1.00 29.58 218 SER A N 1
ATOM 1613 C CA . SER A 1 221 ? 17.578 45.870 78.694 1.00 31.08 218 SER A CA 1
ATOM 1614 C C . SER A 1 221 ? 18.092 46.672 77.506 1.00 31.88 218 SER A C 1
ATOM 1615 O O . SER A 1 221 ? 19.292 46.955 77.407 1.00 27.68 2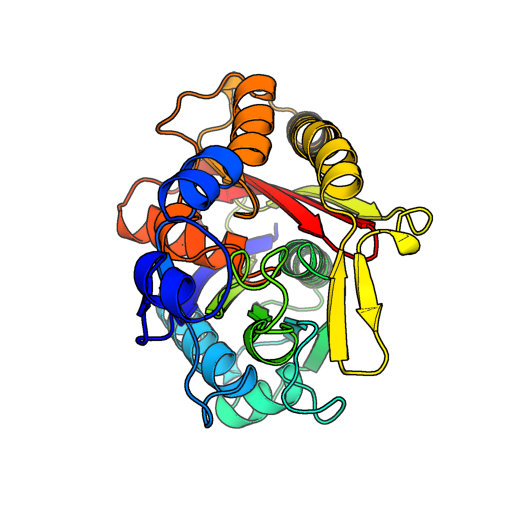18 SER A O 1
ATOM 1618 N N . CYS A 1 222 ? 17.188 47.062 76.604 1.00 30.26 219 CYS A N 1
ATOM 1619 C CA . CYS A 1 222 ? 17.576 47.848 75.437 1.00 28.27 219 CYS A CA 1
ATOM 1620 C C . CYS A 1 222 ? 18.205 49.170 75.853 1.00 30.67 219 CYS A C 1
ATOM 1621 O O . CYS A 1 222 ? 19.268 49.556 75.353 1.00 30.52 219 CYS A O 1
ATOM 1624 N N . VAL A 1 223 ? 17.551 49.883 76.771 1.00 31.43 220 VAL A N 1
ATOM 1625 C CA . VAL A 1 223 ? 18.063 51.173 77.221 1.00 33.43 220 VAL A CA 1
ATOM 1626 C C . VAL A 1 223 ? 19.409 50.998 77.914 1.00 30.97 220 VAL A C 1
ATOM 1627 O O . VAL A 1 223 ? 20.312 51.831 77.770 1.00 33.14 220 VAL A O 1
ATOM 1631 N N . ASN A 1 224 ? 19.572 49.897 78.653 1.00 30.13 221 ASN A N 1
ATOM 1632 C CA . ASN A 1 224 ? 20.812 49.665 79.388 1.00 27.26 221 ASN A CA 1
ATOM 1633 C C . ASN A 1 224 ? 22.002 49.508 78.448 1.00 31.10 221 ASN A C 1
ATOM 1634 O O . ASN A 1 224 ? 23.063 50.102 78.672 1.00 30.26 221 ASN A O 1
ATOM 1639 N N . VAL A 1 225 ? 21.850 48.702 77.393 1.00 27.08 222 VAL A N 1
ATOM 1640 C CA . VAL A 1 225 ? 22.986 48.460 76.507 1.00 26.38 222 VAL A CA 1
ATOM 1641 C C . VAL A 1 225 ? 23.307 49.702 75.686 1.00 26.63 222 VAL A C 1
ATOM 1642 O O . VAL A 1 225 ? 24.476 49.959 75.374 1.00 25.52 222 VAL A O 1
ATOM 1646 N N . ILE A 1 226 ? 22.292 50.488 75.319 1.00 28.86 223 ILE A N 1
ATOM 1647 C CA . ILE A 1 226 ? 22.549 51.766 74.659 1.00 29.29 223 ILE A CA 1
ATOM 1648 C C . ILE A 1 226 ? 23.318 52.685 75.597 1.00 29.81 223 ILE A C 1
ATOM 1649 O O . ILE A 1 226 ? 24.300 53.329 75.206 1.00 34.54 223 ILE A O 1
ATOM 1654 N N . GLU A 1 227 ? 22.882 52.747 76.858 1.00 28.26 224 GLU A N 1
ATOM 1655 C CA . GLU A 1 227 ? 23.573 53.555 77.857 1.00 34.34 224 GLU A CA 1
ATOM 1656 C C . GLU A 1 227 ? 25.003 53.077 78.072 1.00 32.89 224 GLU A C 1
ATOM 1657 O O . GLU A 1 227 ? 25.932 53.890 78.141 1.00 35.37 224 GLU A O 1
ATOM 1663 N N . LYS A 1 228 ? 25.202 51.760 78.184 1.00 32.57 225 LYS A N 1
ATOM 1664 C CA . LYS A 1 228 ? 26.551 51.245 78.399 1.00 33.20 225 LYS A CA 1
ATOM 1665 C C . LYS A 1 228 ? 27.450 51.499 77.200 1.00 35.50 225 LYS A C 1
ATOM 1666 O O . LYS A 1 228 ? 28.669 51.616 77.359 1.00 35.80 225 LYS A O 1
ATOM 1672 N N . ALA A 1 229 ? 26.879 51.571 76.000 1.00 33.87 226 ALA A N 1
ATOM 1673 C CA . ALA A 1 229 ? 27.658 51.889 74.813 1.00 32.57 226 ALA A CA 1
ATOM 1674 C C . ALA A 1 229 ? 27.950 53.376 74.687 1.00 33.10 226 ALA A C 1
ATOM 1675 O O . ALA A 1 229 ? 28.628 53.778 73.735 1.00 35.31 226 ALA A O 1
ATOM 1677 N N . GLY A 1 230 ? 27.454 54.194 75.613 1.00 37.74 227 GLY A N 1
ATOM 1678 C CA . GLY A 1 230 ? 27.650 55.629 75.526 1.00 36.72 227 GLY A CA 1
ATOM 1679 C C . GLY A 1 230 ? 26.884 56.277 74.398 1.00 39.52 227 GLY A C 1
ATOM 1680 O O . GLY A 1 230 ? 27.338 57.284 73.845 1.00 41.53 227 GLY A O 1
ATOM 1681 N N . LEU A 1 231 ? 25.728 55.729 74.043 1.00 36.52 228 LEU A N 1
ATOM 1682 C CA . LEU A 1 231 ? 24.941 56.204 72.915 1.00 37.76 228 LEU A CA 1
ATOM 1683 C C . LEU A 1 231 ? 23.587 56.712 73.396 1.00 39.25 228 LEU A C 1
ATOM 1684 O O . LEU A 1 231 ? 23.232 56.602 74.572 1.00 38.33 228 LEU A O 1
ATOM 1689 N N . SER A 1 232 ? 22.832 57.277 72.462 1.00 40.80 229 SER A N 1
ATOM 1690 C CA . SER A 1 232 ? 21.478 57.742 72.701 1.00 38.55 229 SER A CA 1
ATOM 1691 C C . SER A 1 232 ? 20.490 56.866 71.943 1.00 40.51 229 SER A C 1
ATOM 1692 O O . SER A 1 232 ? 20.864 56.023 71.124 1.00 37.84 229 SER A O 1
ATOM 1695 N N . LYS A 1 233 ? 19.206 57.083 72.230 1.00 36.07 230 LYS A N 1
ATOM 1696 C CA . LYS A 1 233 ? 18.159 56.338 71.541 1.00 40.56 230 LYS A CA 1
ATOM 1697 C C . LYS A 1 233 ? 18.135 56.681 70.057 1.00 41.02 230 LYS A C 1
ATOM 1698 O O . LYS A 1 233 ? 17.846 55.822 69.216 1.00 39.73 230 LYS A O 1
ATOM 1704 N N . GLU A 1 234 ? 18.447 57.934 69.719 1.00 46.17 231 GLU A N 1
ATOM 1705 C CA . GLU A 1 234 ? 18.521 58.352 68.325 1.00 42.81 231 GLU A CA 1
ATOM 1706 C C . GLU A 1 234 ? 19.679 57.698 67.581 1.00 46.83 231 GLU A C 1
ATOM 1707 O O . GLU A 1 234 ? 19.674 57.682 66.346 1.00 42.55 231 GLU A O 1
ATOM 1713 N N . ASP A 1 235 ? 20.658 57.147 68.300 1.00 42.08 232 ASP A N 1
ATOM 1714 C CA . ASP A 1 235 ? 21.802 56.500 67.671 1.00 36.90 232 ASP A CA 1
ATOM 1715 C C . ASP A 1 235 ? 21.506 55.078 67.215 1.00 36.26 232 ASP A C 1
ATOM 1716 O O . ASP A 1 235 ? 22.327 54.492 66.501 1.00 34.24 232 ASP A O 1
ATOM 1721 N N . VAL A 1 236 ? 20.369 54.511 67.604 1.00 35.53 233 VAL A N 1
ATOM 1722 C CA . VAL A 1 236 ? 20.020 53.151 67.212 1.00 31.89 233 VAL A CA 1
ATOM 1723 C C . VAL A 1 236 ? 19.495 53.165 65.784 1.00 34.39 233 VAL A C 1
ATOM 1724 O O . VAL A 1 236 ? 18.554 53.901 65.461 1.00 36.03 233 VAL A O 1
ATOM 1728 N N . ASP A 1 237 ? 20.102 52.349 64.921 1.00 29.05 234 ASP A N 1
ATOM 1729 C CA . ASP A 1 237 ? 19.676 52.252 63.532 1.00 29.65 234 ASP A CA 1
ATOM 1730 C C . ASP A 1 237 ? 18.739 51.083 63.272 1.00 31.70 234 ASP A C 1
ATOM 1731 O O . ASP A 1 237 ? 17.980 51.124 62.297 1.00 30.26 234 ASP A O 1
ATOM 1736 N N . PHE A 1 238 ? 18.825 50.069 64.118 1.00 28.56 235 PHE A N 1
ATOM 1737 C CA . PHE A 1 238 ? 17.907 48.925 63.972 1.00 30.38 235 PHE A CA 1
ATOM 1738 C C . PHE A 1 238 ? 17.736 48.178 65.294 1.00 28.47 235 PHE A C 1
ATOM 1739 O O . PHE A 1 238 ? 18.683 48.087 66.076 1.00 26.82 235 PHE A O 1
ATOM 1747 N N . LEU A 1 239 ? 16.544 47.644 65.481 1.00 24.04 236 LEU A N 1
ATOM 1748 C CA . LEU A 1 239 ? 16.251 46.846 66.661 1.00 23.56 236 LEU A CA 1
ATOM 1749 C C . LEU A 1 239 ? 15.820 45.458 66.217 1.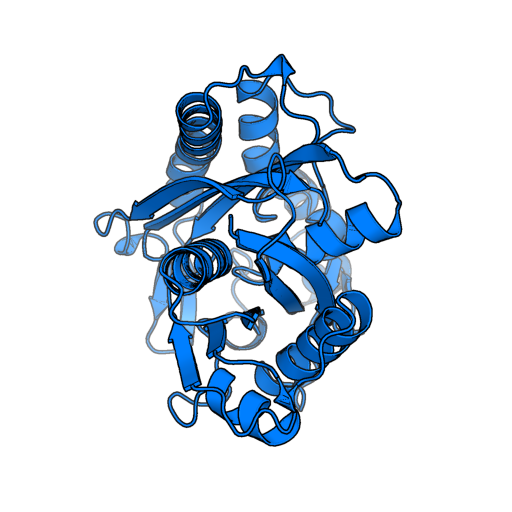00 27.49 236 LEU A C 1
ATOM 1750 O O . LEU A 1 239 ? 14.931 45.319 65.370 1.00 26.38 236 LEU A O 1
ATOM 1755 N N . ILE A 1 240 ? 16.460 44.439 66.777 1.00 24.02 237 ILE A N 1
ATOM 1756 C CA . ILE A 1 240 ? 16.117 43.059 66.457 1.00 21.53 237 ILE A CA 1
ATOM 1757 C C . ILE A 1 240 ? 15.646 42.386 67.739 1.00 23.72 237 ILE A C 1
ATOM 1758 O O . ILE A 1 240 ? 16.463 41.816 68.475 1.00 22.45 237 ILE A O 1
ATOM 1763 N N . PRO A 1 241 ? 14.357 42.441 68.052 1.00 24.98 238 PRO A N 1
ATOM 1764 C CA . PRO A 1 241 ? 13.865 41.797 69.268 1.00 23.51 238 PRO A CA 1
ATOM 1765 C C . PRO A 1 241 ? 13.589 40.320 69.045 1.00 23.75 238 PRO A C 1
ATOM 1766 O O . PRO A 1 241 ? 13.420 39.848 67.919 1.00 23.07 238 PRO A O 1
ATOM 1770 N N . HIS A 1 242 ? 13.565 39.591 70.157 1.00 21.93 239 HIS A N 1
ATOM 1771 C CA . HIS A 1 242 ? 13.042 38.233 70.157 1.00 24.78 239 HIS A CA 1
ATOM 1772 C C . HIS A 1 242 ? 11.619 38.248 69.606 1.00 26.07 239 HIS A C 1
ATOM 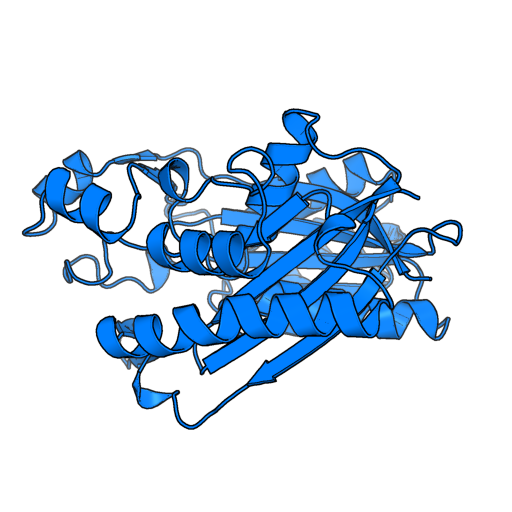1773 O O . HIS A 1 242 ? 10.814 39.118 69.952 1.00 26.32 239 HIS A O 1
ATOM 1780 N N . GLN A 1 243 ? 11.317 37.304 68.716 1.00 26.32 240 GLN A N 1
ATOM 1781 C CA . GLN A 1 243 ? 10.072 37.348 67.943 1.00 27.82 240 GLN A CA 1
ATOM 1782 C C . GLN A 1 243 ? 9.038 36.412 68.570 1.00 32.68 240 GLN A C 1
ATOM 1783 O O . GLN A 1 243 ? 8.633 35.398 68.001 1.00 37.33 240 GLN A O 1
ATOM 1789 N N . ALA A 1 244 ? 8.604 36.783 69.772 1.00 30.16 241 ALA A N 1
ATOM 1790 C CA . ALA A 1 244 ? 7.627 35.994 70.513 1.00 36.03 241 ALA A CA 1
ATOM 1791 C C . ALA A 1 244 ? 6.206 36.522 70.380 1.00 35.81 241 ALA A C 1
ATOM 1792 O O . ALA A 1 244 ? 5.265 35.730 70.267 1.00 37.05 241 ALA A O 1
ATOM 1794 N N . ASN A 1 245 ? 6.034 37.840 70.387 1.00 37.02 242 ASN A N 1
ATOM 1795 C CA . ASN A 1 245 ? 4.708 38.450 70.423 1.00 35.37 242 ASN A CA 1
ATOM 1796 C C . ASN A 1 245 ? 4.848 39.879 69.927 1.00 33.58 242 ASN A C 1
ATOM 1797 O O . ASN A 1 245 ? 5.672 40.633 70.456 1.00 36.06 242 ASN A O 1
ATOM 1802 N N . ILE A 1 246 ? 4.057 40.252 68.916 1.00 35.16 243 ILE A N 1
ATOM 1803 C CA . ILE A 1 246 ? 4.186 41.586 68.332 1.00 31.49 243 ILE A CA 1
ATOM 1804 C C . ILE A 1 246 ? 3.907 42.662 69.372 1.00 33.16 243 ILE A C 1
ATOM 1805 O O . ILE A 1 246 ? 4.498 43.748 69.328 1.00 35.28 243 ILE A O 1
ATOM 1810 N N . ARG A 1 247 ? 3.033 42.375 70.341 1.00 33.84 244 ARG A N 1
ATOM 1811 C CA . ARG A 1 247 ? 2.724 43.364 71.369 1.00 36.00 244 ARG A CA 1
ATOM 1812 C C . ARG A 1 247 ? 3.915 43.600 72.290 1.00 33.36 244 ARG A C 1
ATOM 1813 O O . ARG A 1 247 ? 4.173 44.740 72.696 1.00 37.30 244 ARG A O 1
ATOM 1821 N N . ILE A 1 248 ? 4.660 42.543 72.627 1.00 38.32 245 ILE A N 1
ATOM 1822 C CA . ILE A 1 248 ? 5.885 42.726 73.405 1.00 34.36 245 ILE A CA 1
ATOM 1823 C C . ILE A 1 248 ? 6.916 43.491 72.586 1.00 32.85 245 ILE A C 1
ATOM 1824 O O . ILE A 1 248 ? 7.561 44.425 73.080 1.00 32.18 245 ILE A O 1
ATOM 1829 N N . MET A 1 249 ? 7.086 43.102 71.320 1.00 34.74 246 MET A N 1
ATOM 1830 C CA . MET A 1 249 ? 8.025 43.797 70.446 1.00 34.44 246 MET A CA 1
ATOM 1831 C C . MET A 1 249 ? 7.685 45.278 70.339 1.00 32.55 246 MET A C 1
ATOM 1832 O O . MET A 1 249 ? 8.580 46.132 70.330 1.00 32.50 246 MET A O 1
ATOM 1837 N N . GLU A 1 250 ? 6.390 45.601 70.269 1.00 33.96 247 GLU A N 1
ATOM 1838 C CA . GLU A 1 250 ? 5.976 46.992 70.123 1.00 37.63 247 GLU A CA 1
ATOM 1839 C C . GLU A 1 250 ? 6.340 47.812 71.354 1.00 37.05 247 GLU A C 1
ATOM 1840 O O . GLU A 1 250 ? 6.679 48.996 71.239 1.00 37.84 247 GLU A O 1
ATOM 1846 N N . ALA A 1 251 ? 6.272 47.203 72.542 1.00 35.40 248 ALA A N 1
ATOM 1847 C CA . ALA A 1 251 ? 6.657 47.917 73.756 1.00 33.97 248 ALA A CA 1
ATOM 1848 C C . ALA A 1 251 ? 8.119 48.342 73.705 1.00 31.35 248 ALA A C 1
ATOM 1849 O O . ALA A 1 251 ? 8.465 49.459 74.109 1.00 36.55 248 ALA A O 1
ATOM 1851 N N . ALA A 1 252 ? 8.993 47.460 73.212 1.00 32.69 249 ALA A N 1
ATOM 1852 C CA . ALA A 1 252 ? 10.404 47.806 73.082 1.00 32.63 249 ALA A CA 1
ATOM 1853 C C . ALA A 1 252 ? 10.603 48.933 72.075 1.00 33.43 249 ALA A C 1
ATOM 1854 O O . ALA A 1 252 ? 11.387 49.859 72.316 1.00 37.40 249 ALA A O 1
ATOM 1856 N N . ARG A 1 253 ? 9.898 48.872 70.941 1.00 35.54 250 ARG A N 1
ATOM 1857 C CA . ARG A 1 253 ? 10.009 49.928 69.940 1.00 33.39 250 ARG A CA 1
ATOM 1858 C C . ARG A 1 253 ? 9.616 51.279 70.522 1.00 34.90 250 ARG A C 1
ATOM 1859 O O . ARG A 1 253 ? 10.282 52.290 70.270 1.00 37.08 250 ARG A O 1
ATOM 1867 N N . GLU A 1 254 ? 8.537 51.312 71.308 1.00 38.38 251 GLU A N 1
ATOM 1868 C CA . GLU A 1 254 ? 8.111 52.557 71.940 1.00 39.53 251 GLU A CA 1
ATOM 1869 C C . GLU A 1 254 ? 9.178 53.084 72.890 1.00 42.61 251 GLU A C 1
ATOM 1870 O O . GLU A 1 254 ? 9.519 54.272 72.861 1.00 44.36 251 GLU A O 1
ATOM 1876 N N . ARG A 1 255 ? 9.717 52.209 73.745 1.00 40.68 252 ARG A N 1
ATOM 1877 C CA . ARG A 1 255 ? 10.721 52.641 74.711 1.00 38.93 252 ARG A CA 1
ATOM 1878 C C . ARG A 1 255 ? 11.929 53.264 74.023 1.00 42.11 252 ARG A C 1
ATOM 1879 O O . ARG A 1 255 ? 12.550 54.179 74.573 1.00 43.85 252 ARG A O 1
ATOM 1887 N N . LEU A 1 256 ? 12.265 52.800 72.823 1.00 39.04 253 LEU A N 1
ATOM 1888 C CA . LEU A 1 256 ? 13.405 53.321 72.081 1.00 39.54 253 LEU A CA 1
ATOM 1889 C C . LEU A 1 256 ? 13.026 54.437 71.115 1.00 41.81 253 LEU A C 1
ATOM 1890 O O . LEU A 1 256 ? 13.916 55.001 70.468 1.00 40.61 253 LEU A O 1
ATOM 1895 N N . GLU A 1 257 ? 11.737 54.766 71.008 1.00 40.10 254 GLU A N 1
ATOM 1896 C CA . GLU A 1 257 ? 11.262 55.828 70.119 1.00 39.34 254 GLU A CA 1
ATOM 1897 C C . GLU A 1 257 ? 11.679 55.568 68.673 1.00 37.40 254 GLU A C 1
ATOM 1898 O O . GLU A 1 257 ? 12.032 56.488 67.934 1.00 42.41 254 GLU A O 1
ATOM 1904 N N . LEU A 1 258 ? 11.636 54.304 68.264 1.00 36.14 255 LEU A N 1
ATOM 1905 C CA . LEU A 1 258 ? 12.078 53.921 66.930 1.00 37.09 255 LEU A CA 1
ATOM 1906 C C . LEU A 1 258 ? 10.904 53.841 65.964 1.00 35.09 255 LEU A C 1
ATOM 1907 O O . LEU A 1 258 ? 9.800 53.452 66.358 1.00 34.68 255 LEU A O 1
ATOM 1912 N N . PRO A 1 259 ? 11.121 54.199 64.702 1.00 37.59 256 PRO A N 1
ATOM 1913 C CA . PRO A 1 259 ? 10.076 54.016 63.690 1.00 37.73 256 PRO A CA 1
ATOM 1914 C C . PRO A 1 259 ? 9.843 52.542 63.391 1.00 38.04 256 PRO A C 1
ATOM 1915 O O . PRO A 1 259 ? 10.695 51.683 63.633 1.00 32.51 256 PRO A O 1
ATOM 1919 N N . VAL A 1 260 ? 8.654 52.266 62.846 1.00 30.61 257 VAL A N 1
ATOM 1920 C CA . VAL A 1 260 ? 8.235 50.890 62.585 1.00 33.54 257 VAL A CA 1
ATOM 1921 C C . VAL A 1 260 ? 9.234 50.183 61.676 1.00 35.15 257 VAL A C 1
ATOM 1922 O O . VAL A 1 260 ? 9.554 49.004 61.877 1.00 31.18 257 VAL A O 1
ATOM 1926 N N . GLU A 1 261 ? 9.755 50.892 60.676 1.00 31.34 258 GLU A N 1
ATOM 1927 C CA . GLU A 1 261 ? 10.656 50.294 59.699 1.00 33.54 258 GLU A CA 1
ATOM 1928 C C . GLU A 1 261 ? 12.064 50.048 60.234 1.00 31.20 258 GLU A C 1
ATOM 1929 O O . GLU A 1 261 ? 12.898 49.517 59.494 1.00 32.19 258 GLU A O 1
ATOM 1935 N N . LYS A 1 262 ? 12.353 50.410 61.484 1.00 26.36 259 LYS A N 1
ATOM 1936 C CA . LYS A 1 262 ? 13.654 50.143 62.086 1.00 27.70 259 LYS A CA 1
ATOM 1937 C C . LYS A 1 262 ? 13.609 49.028 63.124 1.00 29.13 259 LYS A C 1
ATOM 1938 O O . LYS A 1 262 ? 14.564 48.873 63.891 1.00 29.72 259 LYS A O 1
ATOM 1944 N N . MET A 1 263 ? 12.531 48.248 63.170 1.00 29.07 260 MET A N 1
ATOM 1945 C CA . MET A 1 263 ? 12.451 47.078 64.035 1.00 28.98 260 MET A CA 1
ATOM 1946 C C . MET A 1 263 ? 12.114 45.854 63.197 1.00 29.85 260 MET A C 1
ATOM 1947 O O . MET A 1 263 ? 11.148 45.868 62.425 1.00 28.68 260 MET A O 1
ATOM 1952 N N . SER A 1 264 ? 12.916 44.803 63.348 1.00 24.57 261 SER A N 1
ATOM 1953 C CA . SER A 1 264 ? 12.704 43.580 62.590 1.00 25.82 261 SER A CA 1
ATOM 1954 C C . SER A 1 264 ? 11.427 42.887 63.051 1.00 29.30 261 SER A C 1
ATOM 1955 O O . SER A 1 264 ? 11.207 42.701 64.252 1.00 27.85 261 SER A O 1
ATOM 1958 N N . LYS A 1 265 ? 10.587 42.498 62.094 1.00 26.48 262 LYS A N 1
ATOM 1959 C CA . LYS A 1 265 ? 9.335 41.803 62.386 1.00 29.87 262 LYS A CA 1
ATOM 1960 C C . LYS A 1 265 ? 9.233 40.578 61.482 1.00 33.24 262 LYS A C 1
ATOM 1961 O O . LYS A 1 265 ? 8.953 40.694 60.285 1.00 33.95 262 LYS A O 1
ATOM 1967 N N . THR A 1 266 ? 9.476 39.404 62.061 1.00 26.11 263 THR A N 1
ATOM 1968 C CA . THR A 1 266 ? 9.267 38.139 61.378 1.00 26.09 263 THR A CA 1
ATOM 1969 C C . THR A 1 266 ? 8.401 37.179 62.180 1.00 25.96 263 THR A C 1
ATOM 1970 O O . THR A 1 266 ? 8.230 36.029 61.760 1.00 27.76 263 THR A O 1
ATOM 1974 N N . VAL A 1 267 ? 7.856 37.616 63.319 1.00 26.54 264 VAL A N 1
ATOM 1975 C CA . VAL A 1 267 ? 7.024 36.746 64.145 1.00 28.21 264 VAL A CA 1
ATOM 1976 C C . VAL A 1 267 ? 5.793 36.283 63.376 1.00 29.58 264 VAL A C 1
ATOM 1977 O O . VAL A 1 267 ? 5.292 35.173 63.597 1.00 26.37 264 VAL A O 1
ATOM 1981 N N . HIS A 1 268 ? 5.301 37.104 62.447 1.00 26.89 265 HIS A N 1
ATOM 1982 C CA . HIS A 1 268 ? 4.088 36.747 61.718 1.00 27.51 265 HIS A CA 1
ATOM 1983 C C . HIS A 1 268 ? 4.302 35.564 60.780 1.00 28.16 265 HIS A C 1
ATOM 1984 O O . HIS A 1 268 ? 3.343 34.849 60.467 1.00 32.43 265 HIS A O 1
ATOM 1991 N N . LYS A 1 269 ? 5.538 35.332 60.330 1.00 26.65 266 LYS A N 1
ATOM 1992 C CA . LYS A 1 269 ? 5.819 34.259 59.384 1.00 29.44 266 LYS A CA 1
ATOM 1993 C C . LYS A 1 269 ? 6.518 33.052 59.995 1.00 30.28 266 LYS A C 1
ATOM 1994 O O . LYS A 1 269 ? 6.409 31.955 59.437 1.00 31.19 266 LYS A O 1
ATOM 2000 N N . TYR A 1 270 ? 7.229 33.215 61.113 1.00 27.61 267 TYR A N 1
ATOM 2001 C CA . TYR A 1 270 ? 7.942 32.102 61.726 1.00 25.89 267 TYR A CA 1
ATOM 2002 C C . TYR A 1 270 ? 7.498 31.783 63.148 1.00 27.63 267 TYR A C 1
ATOM 2003 O O . TYR A 1 270 ? 7.927 30.757 63.688 1.00 29.34 267 TYR A O 1
ATOM 2012 N N . GLY A 1 271 ? 6.672 32.619 63.770 1.00 27.46 268 GLY A N 1
ATOM 2013 C CA . GLY A 1 271 ? 6.301 32.379 65.152 1.00 29.13 268 GLY A CA 1
ATOM 2014 C C . GLY A 1 271 ? 7.491 32.579 66.081 1.00 30.40 268 GLY A C 1
ATOM 2015 O O . GLY A 1 271 ? 8.504 33.187 65.729 1.00 28.73 268 GLY A O 1
ATOM 2016 N N . ASN A 1 272 ? 7.350 32.044 67.293 1.00 27.17 269 ASN A N 1
ATOM 2017 C CA . ASN A 1 272 ? 8.410 32.084 68.294 1.00 26.86 269 ASN A CA 1
ATOM 2018 C C . ASN A 1 272 ? 9.313 30.877 68.066 1.00 28.70 269 ASN A C 1
ATOM 2019 O O . ASN A 1 272 ? 8.885 29.731 68.242 1.00 26.52 269 ASN A O 1
ATOM 2024 N N . THR A 1 273 ? 10.564 31.130 67.678 1.00 24.20 270 THR A N 1
ATOM 2025 C CA . THR A 1 273 ? 11.545 30.069 67.493 1.00 22.54 270 THR A CA 1
ATOM 2026 C C . THR A 1 273 ? 12.613 30.071 68.586 1.00 26.07 270 THR A C 1
ATOM 2027 O O . THR A 1 273 ? 13.687 29.488 68.400 1.00 24.57 270 THR A O 1
ATOM 2031 N N . SER A 1 274 ? 12.333 30.722 69.715 1.00 27.61 271 SER A N 1
ATOM 2032 C CA . SER A 1 274 ? 13.178 30.705 70.919 1.00 27.02 271 SER A CA 1
ATOM 2033 C C . SER A 1 274 ? 14.582 31.184 70.543 1.00 24.99 271 SER A C 1
ATOM 2034 O O . SER A 1 274 ? 14.715 32.288 69.995 1.00 23.37 271 SER A O 1
ATOM 2037 N N . ALA A 1 275 ? 15.640 30.407 70.808 1.00 25.85 272 ALA A N 1
ATOM 2038 C CA . ALA A 1 275 ? 17.002 30.898 70.601 1.00 26.15 272 ALA A CA 1
ATOM 2039 C C . ALA A 1 275 ? 17.314 31.189 69.140 1.00 24.27 272 ALA A C 1
ATOM 2040 O O . ALA A 1 275 ? 18.255 31.939 68.858 1.00 25.21 272 ALA A O 1
ATOM 2042 N N . ALA A 1 276 ? 16.556 30.615 68.207 1.00 22.79 273 ALA A N 1
ATOM 2043 C CA . ALA A 1 276 ? 16.788 30.855 66.789 1.00 24.22 273 ALA A CA 1
ATOM 2044 C C . ALA A 1 276 ? 16.209 32.177 66.302 1.00 24.38 273 ALA A C 1
ATOM 2045 O O . ALA A 1 276 ? 16.530 32.603 65.188 1.00 24.07 273 ALA A O 1
ATOM 2047 N N . SER A 1 277 ? 15.397 32.847 67.117 1.00 23.33 274 SER A N 1
ATOM 2048 C CA . SER A 1 277 ? 14.545 33.920 66.613 1.00 25.62 274 SER A CA 1
ATOM 2049 C C . SER A 1 277 ? 15.350 35.128 66.141 1.00 26.78 274 SER A C 1
ATOM 2050 O O . SER A 1 277 ? 15.101 35.671 65.056 1.00 22.02 274 SER A O 1
ATOM 2053 N N . ILE A 1 278 ? 16.301 35.579 66.948 1.00 22.22 275 ILE A N 1
ATOM 2054 C CA . ILE A 1 278 ? 17.056 36.787 66.628 1.00 21.90 275 ILE A CA 1
ATOM 2055 C C . ILE A 1 278 ? 17.940 36.570 65.399 1.00 23.42 275 ILE A C 1
ATOM 2056 O O . ILE A 1 278 ? 17.907 37.411 64.488 1.00 24.31 275 ILE A O 1
ATOM 2061 N N . PRO A 1 279 ? 18.736 35.490 65.301 1.00 24.04 276 PRO A N 1
ATOM 2062 C CA . PRO A 1 279 ? 19.536 35.317 64.071 1.00 22.59 276 PRO A CA 1
ATOM 2063 C C . PRO A 1 279 ? 18.689 35.116 62.825 1.00 24.12 276 PRO A C 1
ATOM 2064 O O . PRO A 1 279 ? 19.076 35.576 61.743 1.00 23.22 276 PRO A O 1
ATOM 2068 N N . ILE A 1 280 ? 17.543 34.441 62.945 1.00 21.96 277 ILE A N 1
ATOM 2069 C CA . ILE A 1 280 ? 16.637 34.303 61.804 1.00 23.29 277 ILE A CA 1
ATOM 2070 C C . ILE A 1 280 ? 16.174 35.674 61.324 1.00 24.31 277 ILE A C 1
ATOM 2071 O O . ILE A 1 280 ? 16.139 35.952 60.118 1.00 25.83 277 ILE A O 1
ATOM 2076 N N . SER A 1 281 ? 15.819 36.555 62.264 1.00 20.94 278 SER A N 1
ATOM 2077 C CA . SER A 1 281 ? 15.404 37.907 61.899 1.00 25.28 278 SER A CA 1
ATOM 2078 C C . SER A 1 281 ? 16.564 38.712 61.329 1.00 24.84 278 SER A C 1
ATOM 2079 O O . SER A 1 281 ? 16.384 39.482 60.378 1.00 30.07 278 SER A O 1
ATOM 2082 N N . LEU A 1 282 ? 17.757 38.565 61.914 1.00 24.78 279 LEU A N 1
ATOM 2083 C CA . LEU A 1 282 ? 18.957 39.213 61.385 1.00 26.97 279 LEU A CA 1
ATOM 2084 C C . LEU A 1 282 ? 19.177 38.879 59.914 1.00 27.69 279 LEU A C 1
ATOM 2085 O O . LEU A 1 282 ? 19.379 39.776 59.085 1.00 28.29 279 LEU A O 1
ATOM 2090 N N . VAL A 1 283 ? 19.149 37.585 59.574 1.00 25.14 280 VAL A N 1
ATOM 2091 C CA . VAL A 1 283 ? 19.314 37.169 58.181 1.00 28.34 280 VAL A CA 1
ATOM 2092 C C . VAL A 1 283 ? 18.254 37.814 57.296 1.00 31.04 280 VAL A C 1
ATOM 2093 O O . VAL A 1 283 ? 18.546 38.281 56.186 1.00 29.62 280 VAL A O 1
ATOM 2097 N N . GLU A 1 284 ? 17.011 37.865 57.780 1.00 31.12 281 GLU A N 1
ATOM 2098 C CA . GLU A 1 284 ? 15.926 38.457 57.002 1.00 32.64 281 GLU A CA 1
ATOM 2099 C C . GLU A 1 284 ? 16.232 39.908 56.64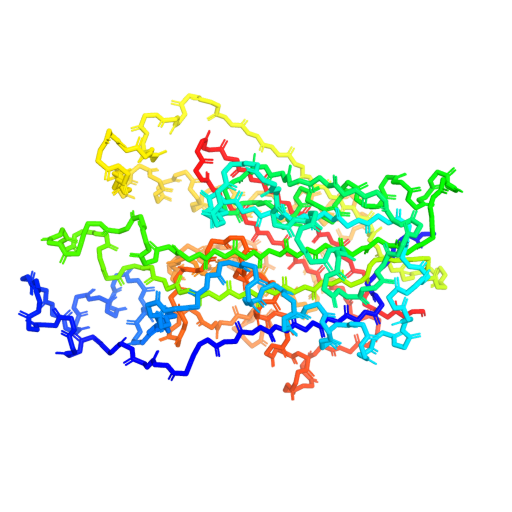6 1.00 32.95 281 GLU A C 1
ATOM 2100 O O . GLU A 1 284 ? 16.059 40.327 55.495 1.00 33.11 281 GLU A O 1
ATOM 2106 N N . GLU A 1 285 ? 16.698 40.690 57.623 1.00 29.08 282 GLU A N 1
ATOM 2107 C CA . GLU A 1 285 ? 16.982 42.100 57.373 1.00 32.32 282 GLU A CA 1
ATOM 2108 C C . GLU A 1 285 ? 18.228 42.284 56.516 1.00 34.78 282 GLU A C 1
ATOM 2109 O O . GLU A 1 285 ? 18.277 43.199 55.686 1.00 32.71 282 GLU A O 1
ATOM 2115 N N . LEU A 1 286 ? 19.240 41.437 56.704 1.00 30.11 283 LEU A N 1
ATOM 2116 C CA . LEU A 1 286 ? 20.433 41.523 55.870 1.00 34.06 283 LEU A CA 1
ATOM 2117 C C . LEU A 1 286 ? 20.124 41.149 54.426 1.00 35.97 283 LEU A C 1
ATOM 2118 O O . LEU A 1 286 ? 20.684 41.734 53.493 1.00 36.76 283 LEU A O 1
ATOM 2123 N N . GLU A 1 287 ? 19.228 40.182 54.224 1.00 34.12 284 GLU A N 1
ATOM 2124 C CA . GLU A 1 287 ? 18.851 39.781 52.876 1.00 36.27 284 GLU A CA 1
ATOM 2125 C C . GLU A 1 287 ? 17.954 40.812 52.203 1.00 36.93 284 GLU A C 1
ATOM 2126 O O . GLU A 1 287 ? 17.891 40.851 50.969 1.00 41.21 284 GLU A O 1
ATOM 2132 N N . ALA A 1 288 ? 17.266 41.644 52.982 1.00 37.03 285 ALA A N 1
ATOM 2133 C CA . ALA A 1 288 ? 16.524 42.778 52.449 1.00 37.22 285 ALA A CA 1
ATOM 2134 C C . ALA A 1 288 ? 17.365 44.046 52.381 1.00 36.83 285 ALA A C 1
ATOM 2135 O O . ALA A 1 288 ? 16.842 45.097 52.001 1.00 42.46 285 ALA A O 1
ATOM 2137 N N . GLY A 1 289 ? 18.643 43.973 52.751 1.00 38.65 286 GLY A N 1
ATOM 2138 C CA . GLY A 1 289 ? 19.526 45.120 52.668 1.00 38.51 286 GLY A CA 1
ATOM 2139 C C . GLY A 1 289 ? 19.216 46.246 53.626 1.00 39.51 286 GLY A C 1
ATOM 2140 O O . GLY A 1 289 ? 19.672 47.370 53.408 1.00 34.53 286 GLY A O 1
ATOM 2141 N N . LYS A 1 290 ? 18.454 45.979 54.686 1.00 33.55 287 LYS A N 1
ATOM 2142 C CA . LYS A 1 290 ? 18.058 47.016 55.627 1.00 34.88 287 LYS A CA 1
ATOM 2143 C C . LYS A 1 290 ? 19.115 47.294 56.686 1.00 34.32 287 LYS A C 1
ATOM 2144 O O . LYS A 1 290 ? 19.016 48.308 57.385 1.00 34.24 287 LYS A O 1
ATOM 2150 N N . ILE A 1 291 ? 20.115 46.428 56.824 1.00 33.15 288 ILE A N 1
ATOM 2151 C CA . ILE A 1 291 ? 21.197 46.611 57.783 1.00 29.79 288 ILE A CA 1
ATOM 2152 C C . ILE A 1 291 ? 22.504 46.689 57.007 1.00 31.85 288 ILE A C 1
ATOM 2153 O O . ILE A 1 291 ? 22.795 45.817 56.181 1.00 32.51 288 ILE A O 1
ATOM 2158 N N . LYS A 1 292 ? 23.285 47.732 57.273 1.00 29.42 289 LYS A N 1
ATOM 2159 C CA . LYS A 1 292 ? 24.507 48.009 56.533 1.00 35.85 289 LYS A CA 1
ATOM 2160 C C . LYS A 1 292 ? 25.660 48.268 57.495 1.00 31.28 289 LYS A C 1
ATOM 2161 O O . LYS A 1 292 ? 25.457 48.551 58.678 1.00 28.10 289 LYS A O 1
ATOM 2167 N N . ASP A 1 293 ? 26.883 48.148 56.974 1.00 29.36 290 ASP A N 1
ATOM 2168 C CA . ASP A 1 293 ? 28.066 48.383 57.791 1.00 32.68 290 ASP A CA 1
ATOM 2169 C C . ASP A 1 293 ? 28.005 49.768 58.418 1.00 30.79 290 ASP A C 1
ATOM 2170 O O . ASP A 1 293 ? 27.626 50.745 57.768 1.00 31.58 290 ASP A O 1
ATOM 2175 N N . GLY A 1 294 ? 28.366 49.842 59.697 1.00 27.90 291 GLY A N 1
ATOM 2176 C CA . GLY A 1 294 ? 28.284 51.067 60.454 1.00 31.67 291 GLY A CA 1
ATOM 2177 C C . GLY A 1 294 ? 26.994 51.256 61.226 1.00 30.50 291 GLY A C 1
ATOM 2178 O O . GLY A 1 294 ? 26.950 52.101 62.128 1.00 29.23 291 GLY A O 1
ATOM 2179 N N . ASP A 1 295 ? 25.948 50.494 60.905 1.00 28.70 292 ASP A N 1
ATOM 2180 C CA . ASP A 1 295 ? 24.689 50.607 61.626 1.00 26.23 292 ASP A CA 1
ATOM 2181 C C . ASP A 1 295 ? 24.847 50.100 63.052 1.00 28.00 292 ASP A C 1
ATOM 2182 O O . ASP A 1 295 ? 25.478 49.066 63.295 1.00 27.50 292 ASP A O 1
ATOM 2187 N N . VAL A 1 296 ? 24.264 50.829 63.996 1.00 26.33 293 VAL A N 1
ATOM 2188 C CA . VAL A 1 296 ? 24.163 50.372 65.376 1.00 26.51 293 VAL A CA 1
ATOM 2189 C C . VAL A 1 296 ? 22.905 49.527 65.502 1.00 29.52 293 VAL A C 1
ATOM 2190 O O . VAL A 1 296 ? 21.790 50.025 65.310 1.00 28.95 293 VAL A O 1
ATOM 2194 N N . VAL A 1 297 ? 23.084 48.249 65.818 1.00 26.01 294 VAL A N 1
ATOM 2195 C CA . VAL A 1 297 ? 21.993 47.289 65.918 1.00 24.55 294 VAL A CA 1
ATOM 2196 C C . VAL A 1 297 ? 21.867 46.861 67.373 1.00 25.90 294 VAL A C 1
ATOM 2197 O O . VAL A 1 297 ? 22.861 46.484 68.005 1.00 23.29 294 VAL A O 1
ATOM 2201 N N . VAL A 1 298 ? 20.652 46.930 67.905 1.00 25.05 295 VAL A N 1
ATOM 2202 C CA . VAL A 1 298 ? 20.347 46.425 69.239 1.00 23.24 295 VAL A CA 1
ATOM 2203 C C . VAL A 1 298 ? 19.566 45.130 69.084 1.00 25.27 295 VAL A C 1
ATOM 2204 O O . VAL A 1 298 ? 18.579 45.075 68.340 1.00 23.02 295 VAL A O 1
ATOM 2208 N N . MET A 1 299 ? 20.020 44.083 69.766 1.00 20.47 296 MET A N 1
ATOM 2209 C CA . MET A 1 299 ? 19.305 42.819 69.844 1.00 20.94 296 MET A CA 1
ATOM 2210 C C . MET A 1 299 ? 18.940 42.564 71.298 1.00 22.61 296 MET A C 1
ATOM 2211 O O . MET A 1 299 ? 19.695 42.931 72.202 1.00 21.72 296 MET A O 1
ATOM 2216 N N . VAL A 1 300 ? 17.780 41.954 71.524 1.00 21.85 297 VAL A N 1
ATOM 2217 C CA . VAL A 1 300 ? 17.272 41.776 72.882 1.00 22.39 297 VAL A CA 1
ATOM 2218 C C . VAL A 1 300 ? 16.323 40.587 72.898 1.00 27.31 297 VAL A C 1
ATOM 2219 O O . VAL A 1 300 ? 15.529 40.391 71.973 1.00 22.13 297 VAL A O 1
ATOM 2223 N N . GLY A 1 301 ? 16.412 39.784 73.960 1.00 33.28 298 GLY A N 1
ATOM 2224 C CA . GLY A 1 301 ? 15.549 38.632 74.104 1.00 30.21 298 GLY A CA 1
ATOM 2225 C C . GLY A 1 301 ? 15.268 38.326 75.563 1.00 31.58 298 GLY A C 1
ATOM 2226 O O . GLY A 1 301 ? 15.989 38.752 76.467 1.00 28.41 298 GLY A O 1
ATOM 2227 N N . PHE A 1 302 ? 14.189 37.575 75.745 1.00 32.06 299 PHE A N 1
ATOM 2228 C CA . PHE A 1 302 ? 13.794 37.087 77.081 1.00 36.23 299 PHE A CA 1
ATOM 2229 C C . PHE A 1 302 ? 13.482 35.602 76.907 1.00 37.34 299 PHE A C 1
ATOM 2230 O O . PHE A 1 302 ? 13.143 35.210 75.794 1.00 34.45 299 PHE A O 1
ATOM 2238 N N . GLY A 1 303 ? 13.601 34.809 77.966 1.00 31.54 300 GLY A N 1
ATOM 2239 C CA . GLY A 1 303 ? 13.368 33.384 77.811 1.00 30.56 300 GLY A CA 1
ATOM 2240 C C . GLY A 1 303 ? 12.928 32.697 79.084 1.00 30.90 300 GLY A C 1
ATOM 2241 O O . GLY A 1 303 ? 12.875 33.292 80.162 1.00 29.36 300 GLY A O 1
ATOM 2242 N N . GLY A 1 304 ? 12.618 31.410 78.932 1.00 29.08 301 GLY A N 1
ATOM 2243 C CA . GLY A 1 304 ? 12.226 30.591 80.063 1.00 32.72 301 GLY A CA 1
ATOM 2244 C C . GLY A 1 304 ? 13.336 30.433 81.086 1.00 35.89 301 GLY A C 1
ATOM 2245 O O . GLY A 1 304 ? 14.513 30.702 80.836 1.00 32.30 301 GLY A O 1
ATOM 2246 N N . GLY A 1 305 ? 12.936 29.953 82.263 1.00 37.87 302 GLY A N 1
ATOM 2247 C CA . GLY A 1 305 ? 13.707 30.139 83.469 1.00 37.81 302 GLY A CA 1
ATOM 2248 C C . GLY A 1 305 ? 13.707 31.565 83.950 1.00 43.14 302 GLY A C 1
ATOM 2249 O O . GLY A 1 305 ? 14.266 31.849 85.017 1.00 42.87 302 GLY A O 1
ATOM 2250 N N . LEU A 1 306 ? 13.038 32.449 83.216 1.00 47.05 303 LEU A N 1
ATOM 2251 C CA . LEU A 1 306 ? 13.299 33.878 83.229 1.00 36.34 303 LEU A CA 1
ATOM 2252 C C . LEU A 1 306 ? 14.788 34.152 83.091 1.00 35.93 303 LEU A C 1
ATOM 2253 O O . LEU A 1 306 ? 15.531 34.238 84.075 1.00 31.39 303 LEU A O 1
ATOM 2258 N N . THR A 1 307 ? 15.214 34.244 81.838 1.00 30.00 304 THR A N 1
ATOM 2259 C CA . THR A 1 307 ? 16.514 34.745 81.437 1.00 28.30 304 THR A CA 1
ATOM 2260 C C . THR A 1 307 ? 16.281 35.879 80.453 1.00 27.13 304 THR A C 1
ATOM 2261 O O . THR A 1 307 ? 15.217 35.975 79.835 1.00 28.88 304 THR A O 1
ATOM 2265 N N . TRP A 1 308 ? 17.282 36.737 80.302 1.00 25.71 305 TRP A N 1
ATOM 2266 C CA . TRP A 1 308 ? 17.190 37.769 79.281 1.00 24.10 305 TRP A CA 1
ATOM 2267 C C . TRP A 1 308 ? 18.588 38.221 78.905 1.00 24.44 305 TRP A C 1
ATOM 2268 O O . TRP A 1 308 ? 19.564 37.958 79.613 1.00 19.17 305 TRP A O 1
ATOM 2279 N N . GLY A 1 309 ? 18.670 38.904 77.772 1.00 22.49 306 GLY A N 1
ATOM 2280 C CA . GLY A 1 309 ? 19.941 39.414 77.304 1.00 23.06 306 GLY A CA 1
ATOM 2281 C C . GLY A 1 309 ? 19.711 40.482 76.263 1.00 26.53 306 GLY A C 1
ATOM 2282 O O . GLY A 1 309 ? 18.659 40.532 75.618 1.00 25.93 306 GLY A O 1
ATOM 2283 N N . ALA A 1 310 ? 20.705 41.354 76.120 1.00 22.23 307 ALA A N 1
ATOM 2284 C CA . ALA A 1 310 ? 20.678 42.370 75.079 1.00 20.68 307 ALA A CA 1
ATOM 2285 C C . ALA A 1 310 ? 22.105 42.689 74.666 1.00 23.71 307 ALA A C 1
ATOM 2286 O O . ALA A 1 310 ? 23.038 42.581 75.468 1.00 22.13 307 ALA A O 1
ATOM 2288 N N . ILE A 1 311 ? 22.269 43.065 73.399 1.00 21.83 308 ILE A N 1
ATOM 2289 C CA . ILE A 1 311 ? 23.573 43.390 72.834 1.00 21.13 308 ILE A CA 1
ATOM 2290 C C . ILE A 1 311 ? 23.410 44.593 71.919 1.00 21.76 308 ILE A C 1
ATOM 2291 O O . ILE A 1 311 ? 22.448 44.673 71.149 1.00 22.93 308 ILE A O 1
ATOM 2296 N N . ALA A 1 312 ? 24.346 45.535 72.012 1.00 22.36 309 ALA A N 1
ATOM 2297 C CA . ALA A 1 312 ? 24.467 46.629 71.055 1.00 24.95 309 ALA A CA 1
ATOM 2298 C C . ALA A 1 312 ? 25.725 46.395 70.232 1.00 25.87 309 ALA A C 1
ATOM 2299 O O . ALA A 1 312 ? 26.819 46.264 70.793 1.00 24.33 309 ALA A O 1
ATOM 2301 N N . ILE A 1 313 ? 25.568 46.324 68.913 1.00 22.68 310 ILE A N 1
ATOM 2302 C CA . ILE A 1 313 ? 26.669 46.020 68.009 1.00 22.48 310 ILE A CA 1
ATOM 2303 C C . ILE A 1 313 ? 26.679 47.048 66.887 1.00 27.23 310 ILE A C 1
ATOM 2304 O O . ILE A 1 313 ? 25.625 47.401 66.346 1.00 26.80 310 ILE A O 1
ATOM 2309 N N . ARG A 1 314 ? 27.867 47.540 66.544 1.00 25.42 311 ARG A N 1
ATOM 2310 C CA . ARG A 1 314 ? 28.036 48.322 65.326 1.00 28.62 311 ARG A CA 1
ATOM 2311 C C . ARG A 1 314 ? 28.407 47.369 64.198 1.00 25.76 311 ARG A C 1
ATOM 2312 O O . ARG A 1 314 ? 29.441 46.694 64.259 1.00 28.28 311 ARG A O 1
ATOM 2320 N N . TRP A 1 315 ? 27.559 47.313 63.177 1.00 24.82 312 TRP A N 1
ATOM 2321 C CA . TRP A 1 315 ? 27.669 46.282 62.159 1.00 27.65 312 TRP A CA 1
ATOM 2322 C C . TRP A 1 315 ? 28.892 46.508 61.275 1.00 27.87 312 TRP A C 1
ATOM 2323 O O . TRP A 1 315 ? 29.294 47.643 61.009 1.00 28.38 312 TRP A O 1
ATOM 2334 N N . GLY A 1 316 ? 29.491 45.412 60.820 1.00 28.46 313 GLY A N 1
ATOM 2335 C CA . GLY A 1 316 ? 30.586 45.461 59.878 1.00 31.43 313 GLY A CA 1
ATOM 2336 C C . GLY A 1 316 ? 31.860 44.835 60.428 1.00 31.92 313 GLY A C 1
ATOM 2337 O O . GLY A 1 316 ? 31.964 44.490 61.605 1.00 27.38 313 GLY A O 1
ATOM 2338 N N . ARG A 1 317 ? 32.835 44.709 59.535 1.00 31.14 314 ARG A N 1
ATOM 2339 C CA . ARG A 1 317 ? 34.107 44.079 59.873 1.00 31.97 314 ARG A CA 1
ATOM 2340 C C . ARG A 1 317 ? 35.250 45.090 59.827 1.00 39.82 314 ARG A C 1
ATOM 2341 O O . ARG A 1 317 ? 35.065 46.230 59.397 1.00 43.20 314 ARG A O 1
#

Radius of gyration: 17.94 Å; Cα contacts (8 Å, |Δi|>4): 838; chains: 1; bounding box: 53×45×38 Å

Nearest PDB structures (foldseek):
  8vd9-assembly1_A  TM=1.003E+00  e=8.053E-76  Bacillus subtilis
  2ebd-assembly1_B  TM=9.853E-01  e=2.454E-50  Aquifex aeolicus VF5
  4ylt-assembly1_A-2  TM=9.812E-01  e=2.728E-46  Yersinia pestis
  1mzj-assembly1_B  TM=9.617E-01  e=1.363E-38  Streptomyces sp. R1128
  4x9o-assembly1_B  TM=9.588E-01  e=6.437E-38  Vibrio cholerae O1 biovar El Tor str. N16961

Solvent-accessible surface area: 12571 Å² total; per-residue (Å²): 109,0,0,7,12,3,3,3,41,48,28,2,126,107,58,25,40,1,117,60,0,67,189,74,16,148,24,44,21,135,150,1,122,96,87,11,12,0,74,63,0,54,19,4,41,140,104,29,84,1,0,77,0,0,21,28,0,0,129,72,0,10,138,95,0,161,15,50,17,115,60,0,20,8,0,0,0,1,8,55,11,44,41,74,90,171,77,31,0,0,58,50,0,45,130,88,24,40,0,190,123,7,51,31,80,37,29,92,10,21,17,0,0,1,0,52,0,0,5,34,0,24,88,63,12,74,81,65,79,60,118,19,0,0,0,0,0,0,0,20,11,14,64,19,7,35,72,159,34,122,100,2,0,9,25,16,0,1,0,0,0,0,0,0,0,0,66,14,71,120,78,57,0,0,33,9,59,23,60,13,64,56,65,103,1,24,128,38,30,106,90,32,147,129,45,54,14,58,53,70,31,114,61,9,33,119,15,0,47,147,23,2,4,75,0,0,33,44,0,5,121,121,24,66,45,56,65,154,49,2,48,8,0,0,0,1,2,11,19,34,81,8,0,52,26,0,41,123,88,1,127,10,57,99,116,69,14,0,89,2,0,40,71,13,1,16,2,5,2,0,2,4,0,2,0,0,6,33,19,35,127,66,57,118,9,135,97,26,9,9,0,0,1,1,1,10,1,10,37,11,19,35,0,0,1,0,2,43,22,5,128

Secondary structure (DSSP, 8-state):
-EEEEEEEEE--SEEEEHHHHHHHSS--HHHHHHHH---EEEE--TT--HHHHHHHHHHHHHHHHT--GGG-SEEEEE-S--SSSSS-HHHHHHHHHT-TT-EEEEE--GGGHHHHHHHHHHHHHHTTS-S-EEEEEEEEGGGG--TT-HHHHTTB-EEEEEEEEEE--TT-EEEEEEEEE-GGGGGGEEE-TTS-EEE-HHHHHHHHHHHHHHHHHHHHHHTT--GGG--EEEE-SS-HHHHHHHHHHHT--GGGB---HHHH-B-GGGHHHHHHHHHHHTT---TT-EEEEEEEETTTEEEEEEEE---

GO terms:
  GO:0061990 beta-ketodecanoyl-[acyl-carrier-protein] synthase activity (F, EXP)
  GO:0033818 beta-ketoacyl-acyl-carrier-protein synthase III activity (F, EXP)

InterPro domains:
  IPR004655 Beta-ketoacyl-[acyl-carrier-protein] synthase III [MF_01815] (1-310)
  IPR004655 Beta-ketoacyl-[acyl-carrier-protein] synthase III [TIGR00747] (1-310)
  IPR013747 Beta-ketoacyl-[acyl-carrier-protein] synthase III, C-terminal [PF08541] (221-310)
  IPR013751 Beta-ketoacyl-[acyl-carrier-protein] synthase III, N-terminal [PF08545] (106-184)
  IPR016039 Thiolase-like [G3DSA:3.40.47.10] (1-312)
  IPR016039 Thiolase-like [SSF53901] (3-310)

B-factor: mean 34.62, std 9.45, range [17.28, 69.82]